Protein AF-A0A8J7AU27-F1 (afdb_monomer_lite)

Structure (mmCIF, N/CA/C/O backbone):
data_AF-A0A8J7AU27-F1
#
_entry.id   AF-A0A8J7AU27-F1
#
loop_
_atom_site.group_PDB
_atom_site.id
_atom_site.type_symbol
_atom_site.label_atom_id
_atom_site.label_alt_id
_atom_site.label_comp_id
_atom_site.label_asym_id
_atom_site.label_entity_id
_atom_site.label_seq_id
_atom_site.pdbx_PDB_ins_code
_atom_site.Cartn_x
_atom_site.Cartn_y
_atom_site.Cartn_z
_atom_site.occupancy
_atom_site.B_iso_or_equiv
_atom_site.auth_seq_id
_atom_site.auth_comp_id
_atom_site.auth_asym_id
_atom_site.auth_atom_id
_atom_site.pdbx_PDB_model_num
ATOM 1 N N . MET A 1 1 ? -14.107 -12.991 49.012 1.00 61.94 1 MET A N 1
ATOM 2 C CA . MET A 1 1 ? -14.144 -11.622 49.566 1.00 61.94 1 MET A CA 1
ATOM 3 C C . MET A 1 1 ? -12.815 -10.910 49.319 1.00 61.94 1 MET A C 1
ATOM 5 O O . MET A 1 1 ? -12.790 -10.111 48.399 1.00 61.94 1 MET A O 1
ATOM 9 N N . ALA A 1 2 ? -11.690 -11.329 49.915 1.00 67.88 2 ALA A N 1
ATOM 10 C CA . ALA A 1 2 ? -10.376 -10.679 49.712 1.00 67.88 2 ALA A CA 1
ATOM 11 C C . ALA A 1 2 ? -9.903 -10.502 48.247 1.00 67.88 2 ALA A C 1
ATOM 13 O O . ALA A 1 2 ? -9.207 -9.546 47.926 1.00 67.88 2 ALA A O 1
ATOM 14 N N . ARG A 1 3 ? -10.256 -11.417 47.329 1.00 68.00 3 ARG A N 1
ATOM 15 C CA . ARG A 1 3 ? -9.901 -11.287 45.901 1.00 68.00 3 ARG A CA 1
ATOM 16 C C . ARG A 1 3 ? -10.708 -10.193 45.189 1.00 68.00 3 ARG A C 1
ATOM 18 O O . ARG A 1 3 ? -10.182 -9.552 44.297 1.00 68.00 3 ARG A O 1
ATOM 25 N N . GLN A 1 4 ? -11.964 -9.999 45.584 1.00 71.00 4 GLN A N 1
ATOM 26 C CA . GLN A 1 4 ? -12.864 -9.011 44.991 1.00 71.00 4 GLN A CA 1
ATOM 27 C C . GLN A 1 4 ? -12.527 -7.602 45.489 1.00 71.00 4 GLN A C 1
ATOM 29 O O . GLN A 1 4 ? -12.448 -6.689 44.682 1.00 71.00 4 GLN A O 1
ATOM 34 N N . GLU A 1 5 ? -12.209 -7.459 46.778 1.00 76.00 5 GLU A N 1
ATOM 35 C CA . GLU A 1 5 ? -11.733 -6.199 47.373 1.00 76.00 5 GLU A CA 1
ATOM 36 C C . GLU A 1 5 ? -10.446 -5.701 46.701 1.00 76.00 5 GLU A C 1
ATOM 38 O O . GLU A 1 5 ? -10.372 -4.544 46.306 1.00 76.00 5 GLU A O 1
ATOM 43 N N . ARG A 1 6 ? -9.478 -6.592 46.439 1.00 83.62 6 ARG A N 1
ATOM 44 C CA . ARG A 1 6 ? -8.241 -6.236 45.717 1.00 83.62 6 ARG A CA 1
ATOM 45 C C . ARG A 1 6 ? -8.480 -5.740 44.289 1.00 83.62 6 ARG A C 1
ATOM 47 O O . ARG A 1 6 ? -7.695 -4.941 43.788 1.00 83.62 6 ARG A O 1
ATOM 54 N N . TYR A 1 7 ? -9.518 -6.236 43.613 1.00 87.62 7 TYR A N 1
ATOM 55 C CA . TYR A 1 7 ? -9.856 -5.771 42.266 1.00 87.62 7 TYR A CA 1
ATOM 56 C C . TYR A 1 7 ? -10.522 -4.393 42.287 1.00 87.62 7 TYR A C 1
ATOM 58 O O . TYR A 1 7 ? -10.229 -3.586 41.412 1.00 87.62 7 TYR A O 1
ATOM 66 N N . GLU A 1 8 ? -11.351 -4.097 43.291 1.00 85.56 8 GLU A N 1
ATOM 67 C CA . GLU A 1 8 ? -11.902 -2.745 43.473 1.00 85.56 8 GLU A CA 1
ATOM 68 C C . GLU A 1 8 ? -10.811 -1.738 43.846 1.00 85.56 8 GLU A C 1
ATOM 70 O O . GLU A 1 8 ? -10.755 -0.657 43.269 1.00 85.56 8 GLU A O 1
ATOM 75 N N . GLU A 1 9 ? -9.894 -2.100 44.749 1.00 84.00 9 GLU A N 1
ATOM 76 C CA . GLU A 1 9 ? -8.742 -1.256 45.097 1.00 84.00 9 GLU A CA 1
ATOM 77 C C . GLU A 1 9 ? -7.877 -0.949 43.869 1.00 84.00 9 GLU A C 1
ATOM 79 O O . GLU A 1 9 ? -7.478 0.196 43.665 1.00 84.00 9 GLU A O 1
ATOM 84 N N . TYR A 1 10 ? -7.631 -1.951 43.018 1.00 88.38 10 TYR A N 1
ATOM 85 C CA . TYR A 1 10 ? -6.915 -1.752 41.760 1.00 88.38 10 TYR A CA 1
ATOM 86 C C . TYR A 1 10 ? -7.653 -0.789 40.824 1.00 88.38 10 TYR A C 1
ATOM 88 O O . TYR A 1 10 ? -7.032 0.113 40.269 1.00 88.38 10 TYR A O 1
ATOM 96 N N . LEU A 1 11 ? -8.966 -0.970 40.645 1.00 88.69 11 LEU A N 1
ATOM 97 C CA . LEU A 1 11 ? -9.777 -0.105 39.789 1.00 88.69 11 LEU A CA 1
ATOM 98 C C . LEU A 1 11 ? -9.764 1.342 40.294 1.00 88.69 11 LEU A C 1
ATOM 100 O O . LEU A 1 11 ? -9.528 2.251 39.505 1.00 88.69 11 LEU A O 1
ATOM 104 N N . HIS A 1 12 ? -9.937 1.557 41.598 1.00 88.12 12 HIS A N 1
ATOM 105 C CA . HIS A 1 12 ? -9.869 2.892 42.192 1.00 88.12 12 HIS A CA 1
ATOM 106 C C . HIS A 1 12 ? -8.492 3.536 42.036 1.00 88.12 12 HIS A C 1
ATOM 108 O O . HIS A 1 12 ? -8.410 4.727 41.744 1.00 88.12 12 HIS A O 1
ATOM 114 N N . LEU A 1 13 ? -7.415 2.764 42.201 1.00 89.31 13 LEU A N 1
ATOM 115 C CA . LEU A 1 13 ? -6.060 3.270 42.014 1.00 89.31 13 LEU A CA 1
ATOM 116 C C . LEU A 1 13 ? -5.800 3.649 40.551 1.00 89.31 13 LEU A C 1
ATOM 118 O O . LEU A 1 13 ? -5.331 4.750 40.281 1.00 89.31 13 LEU A O 1
ATOM 122 N N . ALA A 1 14 ? -6.146 2.769 39.609 1.00 87.62 14 ALA A N 1
ATOM 123 C CA . ALA A 1 14 ? -5.970 3.026 38.182 1.00 87.62 14 ALA A CA 1
ATOM 124 C C . ALA A 1 14 ? -6.785 4.245 37.716 1.00 87.62 14 ALA A C 1
ATOM 126 O O . ALA A 1 14 ? -6.283 5.056 36.940 1.00 87.62 14 ALA A O 1
ATOM 127 N N . GLU A 1 15 ? -8.010 4.411 38.220 1.00 85.06 15 GLU A N 1
ATOM 128 C CA . GLU A 1 15 ? -8.842 5.588 37.953 1.00 85.06 15 GLU A CA 1
ATOM 129 C C . GLU A 1 15 ? -8.221 6.868 38.535 1.00 85.06 15 GLU A C 1
ATOM 131 O O . GLU A 1 15 ? -8.103 7.870 37.831 1.00 85.06 15 GLU A O 1
ATOM 136 N N . ALA A 1 16 ? -7.761 6.832 39.791 1.00 84.19 16 ALA A N 1
ATOM 137 C CA . ALA A 1 16 ? -7.155 7.984 40.462 1.00 84.19 16 ALA A CA 1
ATOM 138 C C . ALA A 1 16 ? -5.831 8.432 39.821 1.00 84.19 16 ALA A C 1
ATOM 140 O O . ALA A 1 16 ? -5.521 9.623 39.810 1.00 84.19 16 ALA A O 1
ATOM 141 N N . GLU A 1 17 ? -5.056 7.494 39.276 1.00 87.50 17 GLU A N 1
ATOM 142 C CA . GLU A 1 17 ? -3.790 7.773 38.592 1.00 87.50 17 GLU A CA 1
ATOM 143 C C . GLU A 1 17 ? -3.961 8.126 37.103 1.00 87.50 17 GLU A C 1
ATOM 145 O O . GLU A 1 17 ? -2.972 8.388 36.418 1.00 87.50 17 GLU A O 1
ATOM 150 N N . GLY A 1 18 ? -5.194 8.141 36.579 1.00 85.31 18 GLY A N 1
ATOM 151 C CA . GLY A 1 18 ? -5.458 8.423 35.164 1.00 85.31 18 GLY A CA 1
ATOM 152 C C . GLY A 1 18 ? -4.964 7.323 34.218 1.00 85.31 18 GLY A C 1
ATOM 153 O O . GLY A 1 18 ? -4.701 7.578 33.043 1.00 85.31 18 GLY A O 1
ATOM 154 N N . GLN A 1 19 ? -4.824 6.092 34.713 1.00 91.44 19 GLN A N 1
ATOM 155 C CA . GLN A 1 19 ? -4.406 4.920 33.945 1.00 91.44 19 GLN A CA 1
ATOM 156 C C . GLN A 1 19 ? -5.593 4.317 33.170 1.00 91.44 19 GLN A C 1
ATOM 158 O O . GLN A 1 19 ? -6.000 3.173 33.395 1.00 91.44 19 GLN A O 1
ATOM 163 N N . THR A 1 20 ? -6.173 5.096 32.252 1.00 89.88 20 THR A N 1
ATOM 164 C CA . THR A 1 20 ? -7.419 4.759 31.538 1.00 89.88 20 THR A CA 1
ATOM 165 C C . THR A 1 20 ? -7.354 3.401 30.836 1.00 89.88 20 THR A C 1
ATOM 167 O O . THR A 1 20 ? -8.292 2.609 30.934 1.00 89.88 20 THR A O 1
ATOM 170 N N . GLN A 1 21 ? -6.238 3.074 30.174 1.00 91.00 21 GLN A N 1
ATOM 171 C CA . GLN A 1 21 ? -6.069 1.781 29.500 1.00 91.00 21 GLN A CA 1
ATOM 172 C C . GLN A 1 21 ? -6.157 0.602 30.487 1.00 91.00 21 GLN A C 1
ATOM 174 O O . GLN A 1 21 ? -6.867 -0.377 30.239 1.00 91.00 21 GLN A O 1
ATOM 179 N N . GLN A 1 22 ? -5.440 0.684 31.609 1.00 91.88 22 GLN A N 1
ATOM 180 C CA . GLN A 1 22 ? -5.420 -0.334 32.660 1.00 91.88 22 GLN A CA 1
ATOM 181 C C . GLN A 1 22 ? -6.800 -0.484 33.304 1.00 91.88 22 GLN A C 1
ATOM 183 O O . GLN A 1 22 ? -7.275 -1.600 33.514 1.00 91.88 22 GLN A O 1
ATOM 188 N N . TYR A 1 23 ? -7.471 0.638 33.561 1.00 92.00 23 TYR A N 1
ATOM 189 C CA . TYR A 1 23 ? -8.812 0.655 34.129 1.00 92.00 23 TYR A CA 1
ATOM 190 C C . TYR A 1 23 ? -9.836 -0.024 33.204 1.00 92.00 23 TYR A C 1
ATOM 192 O O . TYR A 1 23 ? -10.525 -0.959 33.617 1.00 92.00 23 TYR A O 1
ATOM 200 N N . LEU A 1 24 ? -9.886 0.372 31.927 1.00 92.12 24 LEU A N 1
ATOM 201 C CA . LEU A 1 24 ? -10.810 -0.190 30.936 1.00 92.12 24 LEU A CA 1
ATOM 202 C C . LEU A 1 24 ? -10.589 -1.691 30.717 1.00 92.12 24 LEU A C 1
ATOM 204 O O . LEU A 1 24 ? -11.544 -2.470 30.721 1.00 92.12 24 LEU A O 1
ATOM 208 N N . THR A 1 25 ? -9.335 -2.115 30.558 1.00 91.06 25 THR A N 1
ATOM 209 C CA . THR A 1 25 ? -9.009 -3.535 30.355 1.00 91.06 25 THR A CA 1
ATOM 210 C C . THR A 1 25 ? -9.341 -4.384 31.578 1.00 91.06 25 THR A C 1
ATOM 212 O O . THR A 1 25 ? -9.837 -5.499 31.411 1.00 91.06 25 THR A O 1
ATOM 215 N N . MET A 1 26 ? -9.159 -3.858 32.795 1.00 92.56 26 MET A N 1
ATOM 216 C CA . MET A 1 26 ? -9.550 -4.550 34.025 1.00 92.56 26 MET A CA 1
ATOM 217 C C . MET A 1 26 ? -11.073 -4.674 34.158 1.00 92.56 26 MET A C 1
ATOM 219 O O . MET A 1 26 ? -11.566 -5.755 34.482 1.00 92.56 26 MET A O 1
ATOM 223 N N . LEU A 1 27 ? -11.840 -3.618 33.858 1.00 91.88 27 LEU A N 1
ATOM 224 C CA . LEU A 1 27 ? -13.307 -3.704 33.814 1.00 91.88 27 LEU A CA 1
ATOM 225 C C . LEU A 1 27 ? -13.771 -4.772 32.822 1.00 91.88 27 LEU A C 1
ATOM 227 O O . LEU A 1 27 ? -14.616 -5.605 33.163 1.00 91.88 27 LEU A O 1
ATOM 231 N N . GLY A 1 28 ? -13.162 -4.782 31.633 1.00 90.56 28 GLY A N 1
ATOM 232 C CA . GLY A 1 28 ? -13.342 -5.832 30.643 1.00 90.56 28 GLY A CA 1
ATOM 233 C C . GLY A 1 28 ? -13.075 -7.203 31.255 1.00 90.56 28 GLY A C 1
ATOM 234 O O . GLY A 1 28 ? -13.976 -8.030 31.281 1.00 90.56 28 GLY A O 1
ATOM 235 N N . GLN A 1 29 ? -11.883 -7.439 31.810 1.00 91.12 29 GLN A N 1
ATOM 236 C CA . GLN A 1 29 ? -11.460 -8.725 32.386 1.00 91.12 29 GLN A CA 1
ATOM 237 C C . GLN A 1 29 ? -12.399 -9.260 33.480 1.00 91.12 29 GLN A C 1
ATOM 239 O O . GLN A 1 29 ? -12.561 -10.472 33.621 1.00 91.12 29 GLN A O 1
ATOM 244 N N . LEU A 1 30 ? -13.017 -8.371 34.258 1.00 92.56 30 LEU A N 1
ATOM 245 C CA . LEU A 1 30 ? -13.980 -8.723 35.303 1.00 92.56 30 LEU A CA 1
ATOM 246 C C . LEU A 1 30 ? -15.399 -8.985 34.766 1.00 92.56 30 LEU A C 1
ATOM 248 O O . LEU A 1 30 ? -16.309 -9.226 35.559 1.00 92.56 30 LEU A O 1
ATOM 252 N N . GLY A 1 31 ? -15.607 -8.911 33.449 1.00 91.12 31 GLY A N 1
ATOM 253 C CA . GLY A 1 31 ? -16.908 -9.067 32.803 1.00 91.12 31 GLY A CA 1
ATOM 254 C C . GLY A 1 31 ? -17.850 -7.879 33.020 1.00 91.12 31 GLY A C 1
ATOM 255 O O . GLY A 1 31 ? -19.045 -7.993 32.758 1.00 91.12 31 GLY A O 1
ATOM 256 N N . ARG A 1 32 ? -17.348 -6.726 33.489 1.00 94.44 32 ARG A N 1
ATOM 257 C CA . ARG A 1 32 ? -18.147 -5.507 33.725 1.00 94.44 32 ARG A CA 1
ATOM 258 C C . ARG A 1 32 ? -18.333 -4.721 32.428 1.00 94.44 32 ARG A C 1
ATOM 260 O O . ARG A 1 32 ? -17.957 -3.555 32.337 1.00 94.44 32 ARG A O 1
ATOM 267 N N . VAL A 1 33 ? -18.894 -5.383 31.417 1.00 94.25 33 VAL A N 1
ATOM 268 C CA . VAL A 1 33 ? -18.974 -4.885 30.036 1.00 94.25 33 VAL A CA 1
ATOM 269 C C . VAL A 1 33 ? -19.707 -3.545 29.963 1.00 94.25 33 VAL A C 1
ATOM 271 O O . VAL A 1 33 ? -19.148 -2.588 29.440 1.00 94.25 33 VAL A O 1
ATOM 274 N N . ASP A 1 34 ? -20.894 -3.424 30.560 1.00 94.62 34 ASP A N 1
ATOM 275 C CA . ASP A 1 34 ? -21.685 -2.181 30.508 1.00 94.62 34 ASP A CA 1
ATOM 276 C C . ASP A 1 34 ? -20.949 -0.987 31.138 1.00 94.62 34 ASP A C 1
ATOM 278 O O . ASP A 1 34 ? -20.990 0.139 30.628 1.00 94.62 34 ASP A O 1
ATOM 282 N N . GLN A 1 35 ? -20.225 -1.241 32.233 1.00 94.62 35 GLN A N 1
ATOM 283 C CA . GLN A 1 35 ? -19.401 -0.229 32.886 1.00 94.62 35 GLN A CA 1
ATOM 284 C C . GLN A 1 35 ? -18.213 0.154 31.998 1.00 94.62 35 GLN A C 1
ATOM 286 O O . GLN A 1 35 ? -17.972 1.342 31.798 1.00 94.62 35 GLN A O 1
ATOM 291 N N . ALA A 1 36 ? -17.514 -0.831 31.425 1.00 95.31 36 ALA A N 1
ATOM 292 C CA . ALA A 1 36 ? -16.399 -0.596 30.511 1.00 95.31 36 ALA A CA 1
ATOM 293 C C . ALA A 1 36 ? -16.829 0.250 29.303 1.00 95.31 36 ALA A C 1
ATOM 295 O O . ALA A 1 36 ? -16.149 1.217 28.973 1.00 95.31 36 ALA A O 1
ATOM 296 N N . MET A 1 37 ? -17.988 -0.044 28.703 1.00 96.44 37 MET A N 1
ATOM 297 C CA . MET A 1 37 ? -18.536 0.723 27.578 1.00 96.44 37 MET A CA 1
ATOM 298 C C . MET A 1 37 ? -18.869 2.167 27.970 1.00 96.44 37 MET A C 1
ATOM 300 O O . MET A 1 37 ? -18.496 3.107 27.269 1.00 96.44 37 MET A O 1
ATOM 304 N N . THR A 1 38 ? -19.521 2.360 29.121 1.00 95.50 38 THR A N 1
ATOM 305 C CA . THR A 1 38 ? -19.882 3.699 29.619 1.00 95.50 38 THR A CA 1
ATOM 306 C C . THR A 1 38 ? -18.647 4.555 29.892 1.00 95.50 38 THR A C 1
ATOM 308 O O . THR A 1 38 ? -18.626 5.747 29.579 1.00 95.50 38 THR A O 1
ATOM 311 N N . VAL A 1 39 ? -17.612 3.959 30.488 1.00 93.81 39 VAL A N 1
ATOM 312 C CA . VAL A 1 39 ? -16.352 4.648 30.780 1.00 93.81 39 VAL A CA 1
ATOM 313 C C . VAL A 1 39 ? -15.606 4.944 29.486 1.00 93.81 39 VAL A C 1
ATOM 315 O O . VAL A 1 39 ? -15.171 6.079 29.293 1.00 93.81 39 VAL A O 1
ATOM 318 N N . ALA A 1 40 ? -15.510 3.973 28.574 1.00 95.38 40 ALA A N 1
ATOM 319 C CA . ALA A 1 40 ? -14.826 4.153 27.300 1.00 95.38 40 ALA A CA 1
ATOM 320 C C . ALA A 1 40 ? -15.426 5.316 26.502 1.00 95.38 40 ALA A C 1
ATOM 322 O O . ALA A 1 40 ? -14.692 6.171 26.020 1.00 95.38 40 ALA A O 1
ATOM 323 N N . GLN A 1 41 ? -16.755 5.443 26.464 1.00 93.75 41 GLN A N 1
ATOM 324 C CA . GLN A 1 41 ? -17.415 6.564 25.792 1.00 93.75 41 GLN A CA 1
ATOM 325 C C . GLN A 1 41 ? -17.006 7.945 26.343 1.00 93.75 41 GLN A C 1
ATOM 327 O O . GLN A 1 41 ? -17.044 8.931 25.610 1.00 93.75 41 GLN A O 1
ATOM 332 N N . ARG A 1 42 ? -16.641 8.034 27.627 1.00 92.31 42 ARG A N 1
ATOM 333 C CA . ARG A 1 42 ? -16.334 9.301 28.311 1.00 92.31 42 ARG A CA 1
ATOM 334 C C . ARG A 1 42 ? -14.845 9.615 28.388 1.00 92.31 42 ARG A C 1
ATOM 336 O O . ARG A 1 42 ? -14.490 10.788 28.408 1.00 92.31 42 ARG A O 1
ATOM 343 N N . GLN A 1 43 ? -14.009 8.590 28.520 1.00 93.38 43 GLN A N 1
ATOM 344 C CA . GLN A 1 43 ? -12.609 8.738 28.927 1.00 93.38 43 GLN A CA 1
ATOM 345 C C . GLN A 1 43 ? -11.612 8.157 27.921 1.00 93.38 43 GLN A C 1
ATOM 347 O O . GLN A 1 43 ? -10.441 8.522 27.970 1.00 93.38 43 GLN A O 1
ATOM 352 N N . MET A 1 44 ? -12.040 7.272 27.015 1.00 94.50 44 MET A N 1
ATOM 353 C CA . MET A 1 44 ? -11.156 6.716 25.991 1.00 94.50 44 MET A CA 1
ATOM 354 C C . MET A 1 44 ? -10.848 7.786 24.948 1.00 94.50 44 MET A C 1
ATOM 356 O O . MET A 1 44 ? -11.761 8.358 24.353 1.00 94.50 44 MET A O 1
ATOM 360 N N . THR A 1 45 ? -9.565 8.049 24.722 1.00 94.50 45 THR A N 1
ATOM 361 C CA . THR A 1 45 ? -9.110 9.128 23.829 1.00 94.50 45 THR A CA 1
ATOM 362 C C . THR A 1 45 ? -8.023 8.689 22.858 1.00 94.50 45 THR A C 1
ATOM 364 O O . THR A 1 45 ? -7.686 9.436 21.940 1.00 94.50 45 THR A O 1
ATOM 367 N N . THR A 1 46 ? -7.477 7.483 23.026 1.00 94.19 46 THR A N 1
ATOM 368 C CA . THR A 1 46 ? -6.367 6.993 22.206 1.00 94.19 46 THR A CA 1
ATOM 369 C C . THR A 1 46 ? -6.688 5.679 21.502 1.00 94.19 46 THR A C 1
ATOM 371 O O . THR A 1 46 ? -7.462 4.848 21.985 1.00 94.19 46 THR A O 1
ATOM 374 N N . LEU A 1 47 ? -6.017 5.447 20.367 1.00 94.88 47 LEU A N 1
ATOM 375 C CA . LEU A 1 47 ? -6.063 4.164 19.661 1.00 94.88 47 LEU A CA 1
ATOM 376 C C . LEU A 1 47 ? -5.610 3.001 20.565 1.00 94.88 47 LEU A C 1
ATOM 378 O O . LEU A 1 47 ? -6.146 1.902 20.466 1.00 94.88 47 LEU A O 1
ATOM 382 N N . SER A 1 48 ? -4.629 3.228 21.446 1.00 94.25 48 SER A N 1
ATOM 383 C CA . SER A 1 48 ? -4.081 2.187 22.330 1.00 94.25 48 SER A CA 1
ATOM 384 C C . SER A 1 48 ? -5.087 1.695 23.355 1.00 94.25 48 SER A C 1
ATOM 386 O O . SER A 1 48 ? -5.247 0.486 23.525 1.00 94.25 48 SER A O 1
ATOM 388 N N . GLU A 1 49 ? -5.809 2.617 23.986 1.00 95.56 49 GLU A N 1
ATOM 389 C CA . GLU A 1 49 ? -6.886 2.277 24.915 1.00 95.56 49 GLU A CA 1
ATOM 390 C C . GLU A 1 49 ? -7.991 1.489 24.210 1.00 95.56 49 GLU A C 1
ATOM 392 O O . GLU A 1 49 ? -8.404 0.436 24.700 1.00 95.56 49 GLU A O 1
ATOM 397 N N . ALA A 1 50 ? -8.413 1.956 23.031 1.00 97.25 50 ALA A N 1
ATOM 398 C CA . ALA A 1 50 ? -9.443 1.293 22.243 1.00 97.25 50 ALA A CA 1
ATOM 399 C C . ALA A 1 50 ? -9.022 -0.106 21.800 1.00 97.25 50 ALA A C 1
ATOM 401 O O . ALA A 1 50 ? -9.782 -1.057 21.969 1.00 97.25 50 ALA A O 1
ATOM 402 N N . LYS A 1 51 ? -7.792 -0.256 21.300 1.00 97.25 51 LYS A N 1
ATOM 403 C CA . LYS A 1 51 ? -7.249 -1.557 20.912 1.00 97.25 51 LYS A CA 1
ATOM 404 C C . LYS A 1 51 ? -7.242 -2.528 22.085 1.00 97.25 51 LYS A C 1
ATOM 406 O O . LYS A 1 51 ? -7.769 -3.632 21.962 1.00 97.25 51 LYS A O 1
ATOM 411 N N . ALA A 1 52 ? -6.703 -2.106 23.226 1.00 96.62 52 ALA A N 1
ATOM 412 C CA . ALA A 1 52 ? -6.596 -2.962 24.399 1.00 96.62 52 ALA A CA 1
ATOM 413 C C . ALA A 1 52 ? -7.976 -3.409 24.917 1.00 96.62 52 ALA A C 1
ATOM 415 O O . ALA A 1 52 ? -8.172 -4.583 25.238 1.00 96.62 52 ALA A O 1
ATOM 416 N N . LEU A 1 53 ? -8.952 -2.495 24.966 1.00 98.06 53 LEU A N 1
ATOM 417 C CA . LEU A 1 53 ? -10.311 -2.826 25.391 1.00 98.06 53 LEU A CA 1
ATOM 418 C C . LEU A 1 53 ? -11.043 -3.708 24.365 1.00 98.06 53 LEU A C 1
ATOM 420 O O . LEU A 1 53 ? -11.672 -4.691 24.757 1.00 98.06 53 LEU A O 1
ATOM 424 N N . ALA A 1 54 ? -10.946 -3.409 23.067 1.00 98.25 54 ALA A N 1
ATOM 425 C CA . ALA A 1 54 ? -11.593 -4.193 22.015 1.00 98.25 54 ALA A CA 1
ATOM 426 C C . ALA A 1 54 ? -11.075 -5.640 21.975 1.00 98.25 54 ALA A C 1
ATOM 428 O O . ALA A 1 54 ? -11.869 -6.581 21.911 1.00 98.25 54 ALA A O 1
ATOM 429 N N . GLU A 1 55 ? -9.757 -5.843 22.083 1.00 97.62 55 GLU A N 1
ATOM 430 C CA . GLU A 1 55 ? -9.148 -7.178 22.151 1.00 97.62 55 GLU A CA 1
ATOM 431 C C . GLU A 1 55 ? -9.595 -7.942 23.408 1.00 97.62 55 GLU A C 1
ATOM 433 O O . GLU A 1 55 ? -9.939 -9.127 23.329 1.00 97.62 55 GLU A O 1
ATOM 438 N N . MET A 1 56 ? -9.674 -7.260 24.557 1.00 97.25 56 MET A N 1
ATOM 439 C CA . MET A 1 56 ? -10.188 -7.843 25.799 1.00 97.25 56 MET A CA 1
ATOM 440 C C . MET A 1 56 ? -11.648 -8.296 25.647 1.00 97.25 56 MET A C 1
ATOM 442 O O . MET A 1 56 ? -11.976 -9.439 25.975 1.00 97.25 56 MET A O 1
ATOM 446 N N . LEU A 1 57 ? -12.522 -7.445 25.105 1.00 97.75 57 LEU A N 1
ATOM 447 C CA . LEU A 1 57 ? -13.934 -7.768 24.870 1.00 97.75 57 LEU A CA 1
ATOM 448 C C . LEU A 1 57 ? -14.093 -8.920 23.868 1.00 97.75 57 LEU A C 1
ATOM 450 O O . LEU A 1 57 ? -14.882 -9.844 24.095 1.00 97.75 57 LEU A O 1
ATOM 454 N N . ARG A 1 58 ? -13.283 -8.934 22.801 1.00 97.44 58 ARG A N 1
ATOM 455 C CA . ARG A 1 58 ? -13.253 -10.026 21.821 1.00 97.44 58 ARG A CA 1
ATOM 456 C C . ARG A 1 58 ? -12.872 -11.358 22.463 1.00 97.44 58 ARG A C 1
ATOM 458 O O . ARG A 1 58 ? -13.508 -12.367 22.153 1.00 97.44 58 ARG A O 1
ATOM 465 N N . SER A 1 59 ? -11.885 -11.366 23.363 1.00 96.19 59 SER A N 1
ATOM 466 C CA . SER A 1 59 ? -11.446 -12.577 24.079 1.00 96.19 59 SER A CA 1
ATOM 467 C C . SER A 1 59 ? -12.546 -13.191 24.958 1.00 96.19 59 SER A C 1
ATOM 469 O O . SER A 1 59 ? -12.548 -14.394 25.205 1.00 96.19 59 SER A O 1
ATOM 471 N N . GLN A 1 60 ? -13.521 -12.375 25.365 1.00 95.06 60 GLN A N 1
ATOM 472 C CA . GLN A 1 60 ? -14.698 -12.771 26.145 1.00 95.06 60 GLN A CA 1
ATOM 473 C C . GLN A 1 60 ? -15.957 -12.967 25.294 1.00 95.06 60 GLN A C 1
ATOM 475 O O . GLN A 1 60 ? -17.069 -13.037 25.821 1.00 95.06 60 GLN A O 1
ATOM 480 N N . ASN A 1 61 ? -15.792 -13.052 23.972 1.00 95.94 61 ASN A N 1
ATOM 481 C CA . ASN A 1 61 ? -16.872 -13.242 23.009 1.00 95.94 61 ASN A CA 1
ATOM 482 C C . ASN A 1 61 ? -17.937 -12.120 23.013 1.00 95.94 61 ASN A C 1
ATOM 484 O O . ASN A 1 61 ? -19.053 -12.328 22.541 1.00 95.94 61 ASN A O 1
ATOM 488 N N . GLN A 1 62 ? -17.592 -10.922 23.497 1.00 97.62 62 GLN A N 1
ATOM 489 C CA . GLN A 1 62 ? -18.435 -9.719 23.451 1.00 97.62 62 GLN A CA 1
ATOM 490 C C . GLN A 1 62 ? -18.217 -8.987 22.118 1.00 97.62 62 GLN A C 1
ATOM 492 O O . GLN A 1 62 ? -17.608 -7.920 22.066 1.00 97.62 62 GLN A O 1
ATOM 497 N N . LEU A 1 63 ? -18.612 -9.625 21.010 1.00 98.06 63 LEU A N 1
ATOM 498 C CA . LEU A 1 63 ? -18.186 -9.225 19.659 1.00 98.06 63 LEU A CA 1
ATOM 499 C C . LEU A 1 63 ? -18.702 -7.846 19.241 1.00 98.06 63 LEU A C 1
ATOM 501 O O . LEU A 1 63 ? -17.934 -7.056 18.703 1.00 98.06 63 LEU A O 1
ATOM 505 N N . SER A 1 64 ? -19.972 -7.548 19.522 1.00 97.94 64 SER A N 1
ATOM 506 C CA . SER A 1 64 ? -20.583 -6.257 19.181 1.00 97.94 64 SER A CA 1
ATOM 507 C C . SER A 1 64 ? -19.907 -5.105 19.910 1.00 97.94 64 SER A C 1
ATOM 509 O O . SER A 1 64 ? -19.493 -4.141 19.280 1.00 97.94 64 SER A O 1
ATOM 511 N N . GLN A 1 65 ? -19.691 -5.250 21.216 1.00 98.19 65 GLN A N 1
ATOM 512 C CA . GLN A 1 65 ? -19.010 -4.246 22.027 1.00 98.19 65 GLN A CA 1
ATOM 513 C C . GLN A 1 65 ? -17.544 -4.087 21.609 1.00 98.19 65 GLN A C 1
ATOM 515 O O . GLN A 1 65 ? -17.038 -2.970 21.552 1.00 98.19 65 GLN A O 1
ATOM 520 N N . ALA A 1 66 ? -16.864 -5.191 21.278 1.00 98.50 66 ALA A N 1
ATOM 521 C CA . ALA A 1 66 ? -15.504 -5.143 20.750 1.00 98.50 66 ALA A CA 1
ATOM 522 C C . ALA A 1 66 ? -15.436 -4.345 19.439 1.00 98.50 66 ALA A C 1
ATOM 524 O O . ALA A 1 66 ? -14.549 -3.507 19.288 1.00 98.50 66 ALA A O 1
ATOM 525 N N . LEU A 1 67 ? -16.381 -4.572 18.520 1.00 98.62 67 LEU A N 1
ATOM 526 C CA . LEU A 1 67 ? -16.455 -3.850 17.252 1.00 98.62 67 LEU A CA 1
ATOM 527 C C . LEU A 1 67 ? -16.763 -2.359 17.458 1.00 98.62 67 LEU A C 1
ATOM 529 O O . LEU A 1 67 ? -16.103 -1.521 16.847 1.00 98.62 67 LEU A O 1
ATOM 533 N N . ASP A 1 68 ? -17.698 -2.018 18.348 1.00 98.00 68 ASP A N 1
ATOM 534 C CA . ASP A 1 68 ? -18.053 -0.625 18.649 1.00 98.00 68 ASP A CA 1
ATOM 535 C C . ASP A 1 68 ? -16.851 0.164 19.189 1.00 98.00 68 ASP A C 1
ATOM 537 O O . ASP A 1 68 ? -16.536 1.250 18.693 1.00 98.00 68 ASP A O 1
ATOM 541 N N . ILE A 1 69 ? -16.129 -0.408 20.162 1.00 98.31 69 ILE A N 1
ATOM 542 C CA . ILE A 1 69 ? -14.905 0.192 20.712 1.00 98.31 69 ILE A CA 1
ATOM 543 C C . ILE A 1 69 ? -13.835 0.339 19.631 1.00 98.31 69 ILE A C 1
ATOM 545 O O . ILE A 1 69 ? -13.154 1.363 19.572 1.00 98.31 69 ILE A O 1
ATOM 549 N N . ALA A 1 70 ? -13.692 -0.659 18.761 1.00 98.25 70 ALA A N 1
ATOM 550 C CA . ALA A 1 70 ? -12.693 -0.635 17.706 1.00 98.25 70 ALA A CA 1
ATOM 551 C C . ALA A 1 70 ? -12.956 0.468 16.674 1.00 98.25 70 ALA A C 1
ATOM 553 O O . ALA A 1 70 ? -12.062 1.267 16.388 1.00 98.25 70 ALA A O 1
ATOM 554 N N . LEU A 1 71 ? -14.195 0.581 16.186 1.00 97.50 71 LEU A N 1
ATOM 555 C CA . LEU A 1 71 ? -14.603 1.644 15.265 1.00 97.50 71 LEU A CA 1
ATOM 556 C C . LEU A 1 71 ? -14.458 3.031 15.900 1.00 97.50 71 LEU A C 1
ATOM 558 O O . LEU A 1 71 ? -14.002 3.963 15.238 1.00 97.50 71 LEU A O 1
ATOM 562 N N . GLN A 1 72 ? -14.792 3.178 17.186 1.00 96.19 72 GLN A N 1
ATOM 563 C CA . GLN A 1 72 ? -14.563 4.427 17.912 1.00 96.19 72 GLN A CA 1
ATOM 564 C C . GLN A 1 72 ? -13.065 4.757 17.998 1.00 96.19 72 GLN A C 1
ATOM 566 O O . GLN A 1 72 ? -12.670 5.886 17.714 1.00 96.19 72 GLN A O 1
ATOM 571 N N . GLY A 1 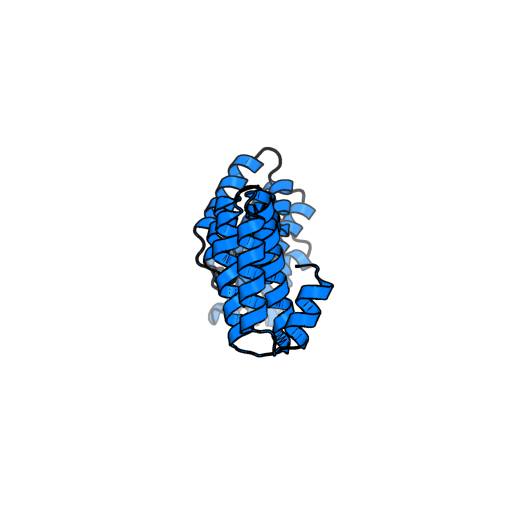73 ? -12.230 3.770 18.330 1.00 95.88 73 GLY A N 1
ATOM 572 C CA . GLY A 1 73 ? -10.779 3.914 18.435 1.00 95.88 73 GLY A CA 1
ATOM 573 C C . GLY A 1 73 ? -10.100 4.380 17.152 1.00 95.88 73 GLY A C 1
ATOM 574 O O . GLY A 1 73 ? -9.195 5.215 17.184 1.00 95.88 73 GLY A O 1
ATOM 575 N N . LEU A 1 74 ? -10.562 3.871 16.010 1.00 96.25 74 LEU A N 1
ATOM 576 C CA . LEU A 1 74 ? -10.030 4.221 14.693 1.00 96.25 74 LEU A CA 1
ATOM 577 C C . LEU A 1 74 ? -10.312 5.676 14.279 1.00 96.25 74 LEU A C 1
ATOM 579 O O . LEU A 1 74 ? -9.664 6.182 13.364 1.00 96.25 74 LEU A O 1
ATOM 583 N N . ARG A 1 75 ? -11.233 6.369 14.962 1.00 93.75 75 ARG A N 1
ATOM 584 C CA . ARG A 1 75 ? -11.548 7.788 14.720 1.00 93.75 75 ARG A CA 1
ATOM 585 C C . ARG A 1 75 ? -10.630 8.755 15.464 1.00 93.75 75 ARG A C 1
ATOM 587 O O . ARG A 1 75 ? -10.667 9.948 15.171 1.00 93.75 75 ARG A O 1
ATOM 594 N N . PHE A 1 76 ? -9.835 8.276 16.420 1.00 93.12 76 PHE A N 1
ATOM 595 C CA . PHE A 1 76 ? -8.875 9.121 17.126 1.00 93.12 76 PHE A CA 1
ATOM 596 C C . PHE A 1 76 ? -7.698 9.521 16.231 1.00 93.12 76 PHE A C 1
ATOM 598 O O . PHE A 1 76 ? -7.455 8.915 15.186 1.00 93.12 76 PHE A O 1
ATOM 605 N N . GLU A 1 77 ? -6.963 10.557 16.638 1.00 85.81 77 GLU A N 1
ATOM 606 C CA . GLU A 1 77 ? -5.751 10.971 15.932 1.00 85.81 77 GLU A CA 1
ATOM 607 C C . GLU A 1 77 ? -4.705 9.850 15.955 1.00 85.81 77 GLU A C 1
ATOM 609 O O . GLU A 1 77 ? -4.384 9.273 16.998 1.00 85.81 77 GLU A O 1
ATOM 614 N N . GLN A 1 78 ? -4.184 9.527 14.771 1.00 82.62 78 GLN A N 1
ATOM 615 C CA . GLN A 1 78 ? -3.293 8.392 14.568 1.00 82.62 78 GLN A CA 1
ATOM 616 C C . GLN A 1 78 ? -1.843 8.860 14.496 1.00 82.62 78 GLN A C 1
ATOM 618 O O . GLN A 1 78 ? -1.395 9.384 13.480 1.00 82.62 78 GLN A O 1
ATOM 623 N N . ASN A 1 79 ? -1.085 8.607 15.562 1.00 79.75 79 ASN A N 1
ATOM 624 C CA . ASN A 1 79 ? 0.338 8.964 15.625 1.00 79.75 79 ASN A CA 1
ATOM 625 C C . ASN A 1 79 ? 1.265 7.828 15.154 1.00 79.75 79 ASN A C 1
ATOM 627 O O . ASN A 1 79 ? 2.472 8.021 15.025 1.00 79.75 79 ASN A O 1
ATOM 631 N N . ASN A 1 80 ? 0.716 6.632 14.914 1.00 88.38 80 ASN A N 1
ATOM 632 C CA . ASN A 1 80 ? 1.465 5.455 14.486 1.00 88.38 80 ASN A CA 1
ATOM 633 C C . ASN A 1 80 ? 0.710 4.721 13.369 1.00 88.38 80 ASN A C 1
ATOM 635 O O . ASN A 1 80 ? -0.259 4.006 13.626 1.00 88.38 80 ASN A O 1
ATOM 639 N N . SER A 1 81 ? 1.185 4.878 12.131 1.00 88.69 81 SER A N 1
ATOM 640 C CA . SER A 1 81 ? 0.564 4.282 10.944 1.00 88.69 81 SER A CA 1
ATOM 641 C C . SER A 1 81 ? 0.536 2.754 10.973 1.00 88.69 81 SER A C 1
ATOM 643 O O . SER A 1 81 ? -0.440 2.168 10.519 1.00 88.69 81 SER A O 1
ATOM 645 N N . TYR A 1 82 ? 1.553 2.098 11.543 1.00 91.88 82 TYR A N 1
ATOM 646 C CA . TYR A 1 82 ? 1.587 0.636 11.664 1.00 91.88 82 TYR A CA 1
ATOM 647 C C . TYR A 1 82 ? 0.507 0.134 12.615 1.00 91.88 82 TYR A C 1
ATOM 649 O O . TYR A 1 82 ? -0.238 -0.779 12.282 1.00 91.88 82 TYR A O 1
ATOM 657 N N . MET A 1 83 ? 0.381 0.769 13.779 1.00 94.12 83 MET A N 1
ATOM 658 C CA . MET A 1 83 ? -0.636 0.391 14.756 1.00 94.12 83 MET A CA 1
ATOM 659 C C . MET A 1 83 ? -2.050 0.650 14.229 1.00 94.12 83 MET A C 1
ATOM 661 O O . MET A 1 83 ? -2.930 -0.188 14.423 1.00 94.12 83 MET A O 1
ATOM 665 N N . ALA A 1 84 ? -2.256 1.781 13.547 1.00 94.88 84 ALA A N 1
ATOM 666 C CA . ALA A 1 84 ? -3.523 2.095 12.897 1.00 94.88 84 ALA A CA 1
ATOM 667 C C . ALA A 1 84 ? -3.856 1.067 11.806 1.00 94.88 84 ALA A C 1
ATOM 669 O O . ALA A 1 84 ? -4.968 0.550 11.789 1.00 94.88 84 ALA A O 1
ATOM 670 N N . PHE A 1 85 ? -2.889 0.715 10.954 1.00 95.88 85 PHE A N 1
ATOM 671 C CA . PHE A 1 85 ? -3.044 -0.315 9.925 1.00 95.88 85 PHE A CA 1
ATOM 672 C C . PHE A 1 85 ? -3.409 -1.683 10.517 1.00 95.88 85 PHE A C 1
ATOM 674 O O . PHE A 1 85 ? -4.404 -2.284 10.105 1.00 95.88 85 PHE A O 1
ATOM 681 N N . ASP A 1 86 ? -2.641 -2.157 11.500 1.00 97.50 86 ASP A N 1
ATOM 682 C CA . ASP A 1 86 ? -2.850 -3.468 12.119 1.00 97.50 86 ASP A CA 1
ATOM 683 C C . ASP A 1 86 ? -4.222 -3.536 12.801 1.00 97.50 86 ASP A C 1
ATOM 685 O O . ASP A 1 86 ? -4.963 -4.506 12.636 1.00 97.50 86 ASP A O 1
ATOM 689 N N . PHE A 1 87 ? -4.593 -2.488 13.546 1.00 98.12 87 PHE A N 1
ATOM 690 C CA . PHE A 1 87 ? -5.866 -2.459 14.260 1.00 98.12 87 PHE A CA 1
ATOM 691 C C . PHE A 1 87 ? -7.064 -2.294 13.322 1.00 98.12 87 PHE A C 1
ATOM 693 O O . PHE A 1 87 ? -8.094 -2.935 13.525 1.00 98.12 87 PHE A O 1
ATOM 700 N N . ALA A 1 88 ? -6.937 -1.493 12.265 1.00 98.38 88 ALA A N 1
ATOM 701 C CA . ALA A 1 88 ? -7.972 -1.340 11.250 1.00 98.38 88 ALA A CA 1
ATOM 702 C C . ALA A 1 88 ? -8.186 -2.637 10.453 1.00 98.38 88 ALA A C 1
ATOM 704 O O . ALA A 1 88 ? -9.326 -3.030 10.211 1.00 98.38 88 ALA A O 1
ATOM 705 N N . THR A 1 89 ? -7.105 -3.354 10.130 1.00 98.56 89 THR A N 1
ATOM 706 C CA . THR A 1 89 ? -7.165 -4.693 9.523 1.00 98.56 89 THR A CA 1
ATOM 707 C C . THR A 1 89 ? -7.893 -5.674 10.438 1.00 98.56 89 THR A C 1
ATOM 709 O O . THR A 1 89 ? -8.861 -6.301 10.016 1.00 98.56 89 THR A O 1
ATOM 712 N N . TRP A 1 90 ? -7.499 -5.740 11.714 1.00 98.62 90 TRP A N 1
ATOM 713 C CA . TRP A 1 90 ? -8.161 -6.585 12.712 1.00 98.62 90 TRP A CA 1
ATOM 714 C C . TRP A 1 90 ? -9.651 -6.248 12.880 1.00 98.62 90 TRP A C 1
ATOM 716 O O . TRP A 1 90 ? -10.489 -7.145 12.965 1.00 98.62 90 TRP A O 1
ATOM 726 N N . THR A 1 91 ? -9.995 -4.958 12.885 1.00 98.75 91 THR A N 1
ATOM 727 C CA . THR A 1 91 ? -11.382 -4.477 13.008 1.00 98.75 91 THR A CA 1
ATOM 728 C C . THR A 1 91 ? -12.211 -4.866 11.787 1.00 98.75 91 THR A C 1
ATOM 730 O O . THR A 1 91 ? -13.358 -5.287 11.927 1.00 98.75 91 THR A O 1
ATOM 733 N N . SER A 1 92 ? -11.617 -4.769 10.594 1.00 98.69 92 SER A N 1
ATOM 734 C CA . SER A 1 92 ? -12.232 -5.194 9.338 1.00 98.69 92 SER A CA 1
ATOM 735 C C . SER A 1 92 ? -12.551 -6.692 9.368 1.00 98.69 92 SER A C 1
ATOM 737 O O . SER A 1 92 ? -13.702 -7.070 9.162 1.00 98.69 92 SER A O 1
ATOM 739 N N . ASP A 1 93 ? -11.582 -7.528 9.752 1.00 98.44 93 ASP A N 1
ATOM 740 C CA . ASP A 1 93 ? -11.760 -8.982 9.842 1.00 98.44 93 ASP A CA 1
ATOM 741 C C . ASP A 1 93 ? -12.809 -9.375 10.903 1.00 98.44 93 ASP A C 1
ATOM 743 O O . ASP A 1 93 ? -13.614 -10.288 10.691 1.00 98.44 93 ASP A O 1
ATOM 747 N N . LEU A 1 94 ? -12.840 -8.672 12.045 1.00 98.56 94 LEU A N 1
ATOM 748 C CA . LEU A 1 94 ? -13.866 -8.855 13.075 1.00 98.56 94 LEU A CA 1
ATOM 749 C C . LEU A 1 94 ? -15.265 -8.560 12.520 1.00 98.56 94 LEU A C 1
ATOM 751 O O . LEU A 1 94 ? -16.174 -9.372 12.696 1.00 98.56 94 LEU A O 1
ATOM 755 N N . ALA A 1 95 ? -15.429 -7.422 11.846 1.00 98.69 95 ALA A N 1
ATOM 756 C CA . ALA A 1 95 ? -16.699 -7.012 11.265 1.00 98.69 95 ALA A CA 1
ATOM 757 C C . ALA A 1 95 ? -17.178 -7.984 10.174 1.00 98.69 95 ALA A C 1
ATOM 759 O O . ALA A 1 95 ? -18.354 -8.354 10.168 1.00 98.69 95 ALA A O 1
ATOM 760 N N . GLU A 1 96 ? -16.280 -8.465 9.307 1.00 98.06 96 GLU A N 1
ATOM 761 C CA . GLU A 1 96 ? -16.599 -9.500 8.312 1.00 98.06 96 GLU A CA 1
ATOM 762 C C . GLU A 1 96 ? -17.078 -10.793 8.974 1.00 98.06 96 GLU A C 1
ATOM 764 O O . GLU A 1 96 ? -18.104 -11.344 8.577 1.00 98.06 96 GLU A O 1
ATOM 769 N N . GLY A 1 97 ? -16.390 -11.248 10.026 1.00 97.75 97 GLY A N 1
ATOM 770 C CA . GLY A 1 97 ? -16.789 -12.435 10.788 1.00 97.75 97 GLY A CA 1
ATOM 771 C C . GLY A 1 97 ? -18.164 -12.307 11.455 1.00 97.75 97 GLY A C 1
ATOM 772 O O . GLY A 1 97 ? -18.810 -13.315 11.733 1.00 97.75 97 GLY A O 1
ATOM 773 N N . MET A 1 98 ? -18.627 -11.077 11.684 1.00 97.94 98 MET A N 1
ATOM 774 C CA . MET A 1 98 ? -19.965 -10.766 12.194 1.00 97.94 98 MET A CA 1
ATOM 775 C C . MET A 1 98 ? -21.005 -10.532 11.086 1.00 97.94 98 MET A C 1
ATOM 777 O O . MET A 1 98 ? -22.167 -10.271 11.392 1.00 97.94 98 MET A O 1
ATOM 781 N N . GLY A 1 99 ? -20.611 -10.593 9.811 1.00 97.75 99 GLY A N 1
ATOM 782 C CA . GLY A 1 99 ? -21.473 -10.269 8.672 1.00 97.75 99 GLY A CA 1
ATOM 783 C C . GLY A 1 99 ? -21.765 -8.772 8.513 1.00 97.75 99 GLY A C 1
ATOM 784 O O . GLY A 1 99 ? -22.678 -8.405 7.778 1.00 97.75 99 GLY A O 1
ATOM 785 N N . ASN A 1 100 ? -21.014 -7.895 9.188 1.00 98.00 100 ASN A N 1
ATOM 786 C CA . ASN A 1 100 ? -21.165 -6.447 9.084 1.00 98.00 100 ASN A CA 1
ATOM 787 C C . ASN A 1 100 ? -20.230 -5.879 8.003 1.00 98.00 100 ASN A C 1
ATOM 789 O O . ASN A 1 100 ? -19.177 -5.311 8.295 1.00 98.00 100 ASN A O 1
ATOM 793 N N . THR A 1 101 ? -20.628 -6.026 6.737 1.00 97.31 101 THR A N 1
ATOM 794 C CA . THR A 1 101 ? -19.840 -5.578 5.574 1.00 97.31 101 THR A CA 1
ATOM 795 C C . THR A 1 101 ? -19.567 -4.072 5.580 1.00 97.31 101 THR A C 1
ATOM 797 O O . THR A 1 101 ? -18.489 -3.647 5.178 1.00 97.31 101 THR A O 1
ATOM 800 N N . SER A 1 102 ? -20.503 -3.256 6.077 1.00 97.06 102 SER A N 1
ATOM 801 C CA . SER A 1 102 ? -20.329 -1.798 6.127 1.00 97.06 102 SER A CA 1
ATOM 802 C C . SER A 1 102 ? -19.207 -1.392 7.088 1.00 97.06 102 SER A C 1
ATOM 804 O O . SER A 1 102 ? -18.308 -0.649 6.695 1.00 97.06 102 SER A O 1
ATOM 806 N N . ALA A 1 103 ? -19.194 -1.943 8.307 1.00 98.12 103 ALA A N 1
ATOM 807 C CA . ALA A 1 103 ? -18.107 -1.707 9.257 1.00 98.12 103 ALA A CA 1
ATOM 808 C C . ALA A 1 103 ? -16.776 -2.300 8.767 1.00 98.12 103 ALA A C 1
ATOM 810 O O . ALA A 1 103 ? -15.719 -1.695 8.954 1.00 98.12 103 ALA A O 1
ATOM 811 N N . ALA A 1 104 ? -16.824 -3.457 8.099 1.00 98.56 104 ALA A N 1
ATOM 812 C CA . ALA A 1 104 ? -15.641 -4.063 7.500 1.00 98.56 104 ALA A CA 1
ATOM 813 C C . ALA A 1 104 ? -15.000 -3.157 6.444 1.00 98.56 104 ALA A C 1
ATOM 815 O O . ALA A 1 104 ? -13.775 -3.007 6.432 1.00 98.56 104 ALA A O 1
ATOM 816 N N . LEU A 1 105 ? -15.827 -2.544 5.590 1.00 98.44 105 LEU A N 1
ATOM 817 C CA . LEU A 1 105 ? -15.412 -1.589 4.569 1.00 98.44 105 LEU A CA 1
ATOM 818 C C . LEU A 1 105 ? -14.831 -0.312 5.192 1.00 98.44 105 LEU A C 1
ATOM 820 O O . LEU A 1 105 ? -13.733 0.091 4.809 1.00 98.44 105 LEU A O 1
ATOM 824 N N . GLU A 1 106 ? -15.516 0.293 6.172 1.00 97.50 106 GLU A N 1
ATOM 825 C CA . GLU A 1 106 ? -15.034 1.492 6.883 1.00 97.50 106 GLU A CA 1
ATOM 826 C C . GLU A 1 106 ? -13.642 1.244 7.480 1.00 97.50 106 GLU A C 1
ATOM 828 O O . GLU A 1 106 ? -12.701 1.998 7.219 1.00 97.50 106 GLU A O 1
ATOM 833 N N . ALA A 1 107 ? -13.480 0.136 8.208 1.00 98.25 107 ALA A N 1
ATOM 834 C CA . ALA A 1 107 ? -12.208 -0.231 8.811 1.00 98.25 107 ALA A CA 1
ATOM 835 C C . ALA A 1 107 ? -11.126 -0.514 7.755 1.00 98.25 107 ALA A C 1
ATOM 837 O O . ALA A 1 107 ? -9.996 -0.048 7.894 1.00 98.25 107 ALA A O 1
ATOM 838 N N . ARG A 1 108 ? -11.450 -1.207 6.654 1.00 98.19 108 ARG A N 1
ATOM 839 C CA . ARG A 1 108 ? -10.460 -1.500 5.605 1.00 98.19 108 ARG A CA 1
ATOM 840 C C . ARG A 1 108 ? -9.989 -0.244 4.872 1.00 98.19 108 ARG A C 1
ATOM 842 O O . ARG A 1 108 ? -8.804 -0.137 4.566 1.00 98.19 108 ARG A O 1
ATOM 849 N N . ILE A 1 109 ? -10.871 0.731 4.646 1.00 97.38 109 ILE A N 1
ATOM 850 C CA . ILE A 1 109 ? -10.491 2.038 4.085 1.00 97.38 109 ILE A CA 1
ATOM 851 C C . ILE A 1 109 ? -9.496 2.750 5.011 1.00 97.38 109 ILE A C 1
ATOM 853 O O . ILE A 1 109 ? -8.537 3.360 4.534 1.00 97.38 109 ILE A O 1
ATOM 857 N N . LEU A 1 110 ? -9.691 2.672 6.331 1.00 96.00 110 LEU A N 1
ATOM 858 C CA . LEU A 1 110 ? -8.759 3.254 7.301 1.00 96.00 110 LEU A CA 1
ATOM 859 C C . LEU A 1 110 ? -7.415 2.517 7.320 1.00 96.00 110 LEU A C 1
ATOM 861 O O . LEU A 1 110 ? -6.377 3.177 7.351 1.00 96.00 110 LEU A O 1
ATOM 865 N N . ALA A 1 111 ? -7.420 1.183 7.213 1.00 96.31 111 ALA A N 1
ATOM 866 C CA . ALA A 1 111 ? -6.195 0.395 7.066 1.00 96.31 111 ALA A CA 1
ATOM 867 C C . ALA A 1 111 ? -5.408 0.845 5.827 1.00 96.31 111 ALA A C 1
ATOM 869 O O . ALA A 1 111 ? -4.235 1.206 5.932 1.00 96.31 111 ALA A O 1
ATOM 870 N N . PHE A 1 112 ? -6.087 0.935 4.679 1.00 96.12 112 PHE A N 1
ATOM 871 C CA . PHE A 1 112 ? -5.490 1.408 3.436 1.00 96.12 112 PHE A CA 1
ATOM 872 C C . PHE A 1 112 ? -4.893 2.811 3.581 1.00 96.12 112 PHE A C 1
ATOM 874 O O . PHE A 1 112 ? -3.748 3.026 3.206 1.00 96.12 112 PHE A O 1
ATOM 881 N N . LYS A 1 113 ? -5.624 3.770 4.158 1.00 93.31 113 LYS A N 1
ATOM 882 C CA . LYS A 1 113 ? -5.120 5.144 4.341 1.00 93.31 113 LYS A CA 1
ATOM 883 C C . LYS A 1 113 ? -3.908 5.210 5.272 1.00 93.31 113 LYS A C 1
ATOM 885 O O . LYS A 1 113 ? -3.042 6.059 5.075 1.00 93.31 113 LYS A O 1
ATOM 890 N N . ALA A 1 114 ? -3.846 4.343 6.283 1.00 92.81 114 ALA A N 1
ATOM 891 C CA . ALA A 1 114 ? -2.721 4.283 7.210 1.00 92.81 114 ALA A CA 1
ATOM 892 C C . ALA A 1 114 ? -1.465 3.702 6.544 1.00 92.81 114 ALA A C 1
ATOM 894 O O . ALA A 1 114 ? -0.367 4.237 6.716 1.00 92.81 114 ALA A O 1
ATOM 895 N N . LYS A 1 115 ? -1.623 2.620 5.776 1.00 93.25 115 LYS A N 1
ATOM 896 C CA . LYS A 1 115 ? -0.537 1.966 5.046 1.00 93.25 115 LYS A CA 1
ATOM 897 C C . LYS A 1 115 ? -1.061 1.356 3.739 1.00 93.25 115 LYS A C 1
ATOM 899 O O . LYS A 1 115 ? -1.460 0.192 3.724 1.00 93.25 115 LYS A O 1
ATOM 904 N N . PRO A 1 116 ? -1.036 2.122 2.638 1.00 95.31 116 PRO A N 1
ATOM 905 C CA . PRO A 1 116 ? -1.525 1.653 1.353 1.00 95.31 116 PRO A CA 1
ATOM 906 C C . PRO A 1 116 ? -0.792 0.406 0.857 1.00 95.31 116 PRO A C 1
ATOM 908 O O . PRO A 1 116 ? 0.433 0.298 0.953 1.00 95.31 116 PRO A O 1
ATOM 911 N N . SER A 1 117 ? -1.548 -0.515 0.270 1.00 95.88 117 SER A N 1
ATOM 912 C CA . SER A 1 117 ? -1.038 -1.681 -0.445 1.00 95.88 117 SER A CA 1
ATOM 913 C C . SER A 1 117 ? -2.032 -2.077 -1.540 1.00 95.88 117 SER A C 1
ATOM 915 O O . SER A 1 117 ? -3.231 -1.820 -1.408 1.00 95.88 117 SER A O 1
ATOM 917 N N . LEU A 1 118 ? -1.561 -2.715 -2.618 1.00 97.31 118 LEU A N 1
ATOM 918 C CA . LEU A 1 118 ? -2.464 -3.243 -3.651 1.00 97.31 118 LEU A CA 1
ATOM 919 C C . LEU A 1 118 ? -3.411 -4.312 -3.077 1.00 97.31 118 LEU A C 1
ATOM 921 O O . LEU A 1 118 ? -4.569 -4.390 -3.475 1.00 97.31 118 LEU A O 1
ATOM 925 N N . GLN A 1 119 ? -2.943 -5.096 -2.102 1.00 96.69 119 GLN A N 1
ATOM 926 C CA . GLN A 1 119 ? -3.758 -6.110 -1.437 1.00 96.69 119 GLN A CA 1
ATOM 927 C C . GLN A 1 119 ? -4.942 -5.482 -0.691 1.00 96.69 119 GLN A C 1
ATOM 929 O O . GLN A 1 119 ? -6.073 -5.942 -0.834 1.00 96.69 119 GLN A O 1
ATOM 934 N N . ASP A 1 120 ? -4.699 -4.428 0.089 1.00 96.25 120 ASP A N 1
ATOM 935 C CA . ASP A 1 120 ? -5.767 -3.737 0.810 1.00 96.25 120 ASP A CA 1
ATOM 936 C C . ASP A 1 120 ? -6.686 -2.983 -0.144 1.00 96.25 120 ASP A C 1
ATOM 938 O O . ASP A 1 120 ? -7.892 -2.980 0.071 1.00 96.25 120 ASP A O 1
ATOM 942 N N . TYR A 1 121 ? -6.152 -2.417 -1.228 1.00 98.06 121 TYR A N 1
ATOM 943 C CA . TYR A 1 121 ? -6.953 -1.786 -2.278 1.00 98.06 121 TYR A CA 1
ATOM 944 C C . TYR A 1 121 ? -7.985 -2.758 -2.871 1.00 98.06 121 TYR A C 1
ATOM 946 O O . TYR A 1 121 ? -9.181 -2.475 -2.864 1.00 98.06 121 TYR A O 1
ATOM 954 N N . GLN A 1 122 ? -7.540 -3.951 -3.275 1.00 98.19 122 GLN A N 1
ATOM 955 C CA . GLN A 1 122 ? -8.409 -5.012 -3.798 1.00 98.19 122 GLN A CA 1
ATOM 956 C C . GLN A 1 122 ? -9.374 -5.557 -2.737 1.00 98.19 122 GLN A C 1
ATOM 958 O O . GLN A 1 122 ? -10.499 -5.961 -3.038 1.00 98.19 122 GLN A O 1
ATOM 963 N N . LYS A 1 123 ? -8.965 -5.565 -1.463 1.00 97.94 123 LYS A N 1
ATOM 964 C CA . LYS A 1 123 ? -9.858 -5.934 -0.362 1.00 97.94 123 LYS A CA 1
ATOM 965 C C . LYS A 1 123 ? -10.961 -4.893 -0.161 1.00 97.94 123 LYS A C 1
ATOM 967 O O . LYS A 1 123 ? -12.102 -5.282 0.080 1.00 97.94 123 LYS A O 1
ATOM 972 N N . VAL A 1 124 ? -10.653 -3.598 -0.287 1.00 98.44 124 VAL A N 1
ATOM 973 C CA . VAL A 1 124 ? -11.670 -2.535 -0.286 1.00 98.44 124 VAL A CA 1
ATOM 974 C C . VAL A 1 124 ? -12.611 -2.693 -1.479 1.00 98.44 124 VAL A C 1
ATOM 976 O O . VAL A 1 124 ? -13.817 -2.635 -1.275 1.00 98.44 124 VAL A O 1
ATOM 979 N N . GLU A 1 125 ? -12.093 -2.949 -2.684 1.00 98.25 125 GLU A N 1
ATOM 980 C CA . GLU A 1 125 ? -12.907 -3.204 -3.885 1.00 98.25 125 GLU A CA 1
ATOM 981 C C . GLU A 1 125 ? -13.928 -4.324 -3.653 1.00 98.25 125 GLU A C 1
ATOM 983 O O . GLU A 1 125 ? -15.131 -4.141 -3.856 1.00 98.25 125 GLU A O 1
ATOM 988 N N . MET A 1 126 ? -13.463 -5.459 -3.128 1.00 97.56 126 MET A N 1
ATOM 989 C CA . MET A 1 126 ? -14.314 -6.599 -2.796 1.00 97.56 126 MET A CA 1
ATOM 990 C C . MET A 1 126 ? -15.411 -6.243 -1.782 1.00 97.56 126 MET A C 1
ATOM 992 O O . MET A 1 126 ? -16.553 -6.667 -1.944 1.00 97.56 126 MET A O 1
ATOM 996 N N . LEU A 1 127 ? -15.069 -5.492 -0.730 1.00 97.81 127 LEU A N 1
ATOM 997 C CA . LEU A 1 127 ? -16.010 -5.105 0.326 1.00 97.81 127 LEU A CA 1
ATOM 998 C C . LEU A 1 127 ? -17.003 -4.027 -0.130 1.00 97.81 127 LEU A C 1
ATOM 1000 O O . LEU A 1 127 ? -18.137 -4.013 0.343 1.00 97.81 127 LEU A O 1
ATOM 1004 N N . ALA A 1 128 ? -16.586 -3.134 -1.028 1.00 97.50 128 ALA A N 1
ATOM 1005 C CA . ALA A 1 128 ? -17.413 -2.047 -1.540 1.00 97.50 128 ALA A CA 1
ATOM 1006 C C . ALA A 1 128 ? -18.474 -2.537 -2.534 1.00 97.50 128 ALA A C 1
ATOM 1008 O O . ALA A 1 128 ? -19.567 -1.974 -2.593 1.00 97.50 128 ALA A O 1
ATOM 1009 N N . GLY A 1 129 ? -18.178 -3.585 -3.309 1.00 96.00 129 GLY A N 1
ATOM 1010 C CA . GLY A 1 129 ? -19.131 -4.171 -4.249 1.00 96.00 129 GLY A CA 1
ATOM 1011 C C . GLY A 1 129 ? -19.679 -3.132 -5.232 1.00 96.00 129 GLY A C 1
ATOM 1012 O O . GLY A 1 129 ? -18.933 -2.541 -6.007 1.00 96.00 129 GLY A O 1
ATOM 1013 N N . THR A 1 130 ? -20.991 -2.887 -5.206 1.00 95.00 130 THR A N 1
ATOM 1014 C CA . THR A 1 130 ? -21.638 -1.915 -6.107 1.00 95.00 130 THR A CA 1
ATOM 1015 C C . THR A 1 130 ? -21.220 -0.469 -5.855 1.00 95.00 130 THR A C 1
ATOM 1017 O O . THR A 1 130 ? -21.271 0.339 -6.779 1.00 95.00 130 THR A O 1
ATOM 1020 N N . ASP A 1 131 ? -20.772 -0.148 -4.641 1.00 94.88 131 ASP A N 1
ATOM 1021 C CA . ASP A 1 131 ? -20.353 1.204 -4.261 1.00 94.88 131 ASP A CA 1
ATOM 1022 C C . ASP A 1 131 ? -18.878 1.474 -4.604 1.00 94.88 131 ASP A C 1
ATOM 1024 O O . ASP A 1 131 ? -18.351 2.550 -4.305 1.00 94.88 131 ASP A O 1
ATOM 1028 N N . TRP A 1 132 ? -18.205 0.514 -5.256 1.00 97.44 132 TRP A N 1
ATOM 1029 C CA . TRP A 1 132 ? -16.773 0.568 -5.534 1.00 97.44 132 TRP A CA 1
ATOM 1030 C C . TRP A 1 132 ? -16.346 1.864 -6.213 1.00 97.44 132 TRP A C 1
ATOM 1032 O O . TRP A 1 132 ? -15.438 2.512 -5.713 1.00 97.44 132 TRP A O 1
ATOM 1042 N N . LEU A 1 133 ? -17.030 2.305 -7.272 1.00 95.56 133 LEU A N 1
ATOM 1043 C CA . LEU A 1 133 ? -16.622 3.498 -8.029 1.00 95.56 133 LEU A CA 1
ATOM 1044 C C . LEU A 1 133 ? -16.532 4.768 -7.163 1.00 95.56 133 LEU A C 1
ATOM 1046 O O . LEU A 1 133 ? -15.655 5.602 -7.378 1.00 95.56 133 LEU A O 1
ATOM 1050 N N . ALA A 1 134 ? -17.403 4.917 -6.159 1.00 93.50 134 ALA A N 1
ATOM 1051 C CA . ALA A 1 134 ? -17.359 6.064 -5.249 1.00 93.50 134 ALA A CA 1
ATOM 1052 C C . ALA A 1 134 ? -16.183 5.971 -4.259 1.00 93.50 134 ALA A C 1
ATOM 1054 O O . ALA A 1 134 ? -15.544 6.974 -3.924 1.00 93.50 134 ALA A O 1
ATOM 1055 N N . VAL A 1 135 ? -15.879 4.756 -3.796 1.00 96.94 135 VAL A N 1
ATOM 1056 C CA . VAL A 1 135 ? -14.765 4.493 -2.877 1.00 96.94 135 VAL A CA 1
ATOM 1057 C C . VAL A 1 135 ? -13.422 4.590 -3.605 1.00 96.94 135 VAL A C 1
ATOM 1059 O O . VAL A 1 135 ? -12.493 5.209 -3.088 1.00 96.94 135 VAL A O 1
ATOM 1062 N N . GLN A 1 136 ? -13.344 4.046 -4.818 1.00 97.69 136 GLN A N 1
ATOM 1063 C CA . GLN A 1 136 ? -12.170 3.993 -5.681 1.00 97.69 136 GLN A CA 1
ATOM 1064 C C . GLN A 1 136 ? -11.533 5.372 -5.853 1.00 97.69 136 GLN A C 1
ATOM 1066 O O . GLN A 1 136 ? -10.353 5.550 -5.545 1.00 97.69 136 GLN A O 1
ATOM 1071 N N . GLU A 1 137 ? -12.324 6.368 -6.259 1.00 95.81 137 GLU A N 1
ATOM 1072 C CA . GLU A 1 137 ? -11.832 7.730 -6.485 1.00 95.81 137 GLU A CA 1
ATOM 1073 C C . GLU A 1 137 ? -11.268 8.347 -5.198 1.00 95.81 137 GLU A C 1
ATOM 1075 O O . GLU A 1 137 ? -10.221 8.996 -5.204 1.00 95.81 137 GLU A O 1
ATOM 1080 N N . THR A 1 138 ? -11.901 8.067 -4.056 1.00 95.38 138 THR A N 1
ATOM 1081 C CA . THR A 1 138 ? -11.420 8.532 -2.749 1.00 95.38 138 THR A CA 1
ATOM 1082 C C . THR A 1 138 ? -10.059 7.920 -2.394 1.00 95.38 138 THR A C 1
ATOM 1084 O O . THR A 1 138 ? -9.193 8.613 -1.851 1.00 95.38 138 THR A O 1
ATOM 1087 N N . LEU A 1 139 ? -9.846 6.633 -2.694 1.00 96.94 139 LEU A N 1
ATOM 1088 C CA . LEU A 1 139 ? -8.567 5.957 -2.450 1.00 96.94 139 LEU A CA 1
ATOM 1089 C C . LEU A 1 139 ? -7.466 6.466 -3.385 1.00 96.94 139 LEU A C 1
ATOM 1091 O O . LEU A 1 139 ? -6.356 6.744 -2.932 1.00 96.94 139 LEU A O 1
ATOM 1095 N N . LEU A 1 140 ? -7.773 6.628 -4.674 1.00 97.44 140 LEU A N 1
ATOM 1096 C CA . LEU A 1 140 ? -6.822 7.132 -5.664 1.00 97.44 140 LEU A CA 1
ATOM 1097 C C . LEU A 1 140 ? -6.407 8.570 -5.356 1.00 97.44 140 LEU A C 1
ATOM 1099 O O . LEU A 1 140 ? -5.219 8.892 -5.391 1.00 97.44 140 LEU A O 1
ATOM 1103 N N . GLN A 1 141 ? -7.352 9.424 -4.961 1.00 95.31 141 GLN A N 1
ATOM 1104 C CA . GLN A 1 141 ? -7.031 10.782 -4.542 1.00 95.31 141 GLN A 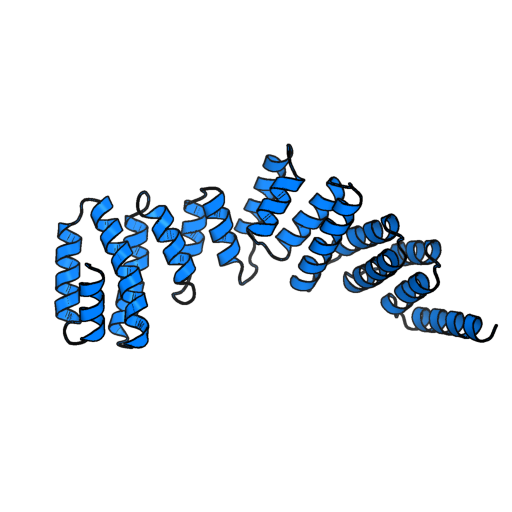CA 1
ATOM 1105 C C . GLN A 1 141 ? -6.149 10.796 -3.287 1.00 95.31 141 GLN A C 1
ATOM 1107 O O . GLN A 1 141 ? -5.189 11.566 -3.222 1.00 95.31 141 GLN A O 1
ATOM 1112 N N . ASN A 1 142 ? -6.414 9.913 -2.316 1.00 93.00 142 ASN A N 1
ATOM 1113 C CA . ASN A 1 142 ? -5.548 9.765 -1.148 1.00 93.00 142 ASN A CA 1
ATOM 1114 C C . ASN A 1 142 ? -4.111 9.398 -1.554 1.00 93.00 142 ASN A C 1
ATOM 1116 O O . ASN A 1 142 ? -3.182 10.049 -1.078 1.00 93.00 142 ASN A O 1
ATOM 1120 N N . LEU A 1 143 ? -3.926 8.450 -2.481 1.00 95.19 143 LEU A N 1
ATOM 1121 C CA . LEU A 1 143 ? -2.603 8.082 -3.001 1.00 95.19 143 LEU A CA 1
ATOM 1122 C C . LEU A 1 143 ? -1.886 9.239 -3.702 1.00 95.19 143 LEU A C 1
ATOM 1124 O O . LEU A 1 143 ? -0.678 9.387 -3.524 1.00 95.19 143 LEU A O 1
ATOM 1128 N N . ARG A 1 144 ? -2.604 10.055 -4.483 1.00 94.50 144 ARG A N 1
ATOM 1129 C CA . ARG A 1 144 ? -2.025 11.202 -5.207 1.00 94.50 144 ARG A CA 1
ATOM 1130 C C . ARG A 1 144 ? -1.569 12.319 -4.271 1.00 94.50 144 ARG A C 1
ATOM 1132 O O . ARG A 1 144 ? -0.560 12.964 -4.532 1.00 94.50 144 ARG A O 1
ATOM 1139 N N . THR A 1 145 ? -2.314 12.567 -3.194 1.00 91.94 145 THR A N 1
ATOM 1140 C CA . THR A 1 145 ? -2.030 13.683 -2.270 1.00 91.94 145 THR A CA 1
ATOM 1141 C C . THR A 1 145 ? -1.184 13.300 -1.063 1.00 91.94 145 THR A C 1
ATOM 1143 O O . THR A 1 145 ? -0.702 14.186 -0.358 1.00 91.94 145 THR A O 1
ATOM 1146 N N . SER A 1 146 ? -1.030 12.004 -0.786 1.00 85.88 146 SER A N 1
ATOM 1147 C CA . SER A 1 146 ? -0.292 11.550 0.387 1.00 85.88 146 SER A CA 1
ATOM 1148 C C . SER A 1 146 ? 1.186 11.914 0.277 1.00 85.88 146 SER A C 1
ATOM 1150 O O . SER A 1 146 ? 1.840 11.648 -0.728 1.00 85.88 146 SER A O 1
ATOM 1152 N N . GLN A 1 147 ? 1.712 12.507 1.346 1.00 76.50 147 GLN A N 1
ATOM 1153 C CA . GLN A 1 147 ? 3.128 12.857 1.491 1.00 76.50 147 GLN A CA 1
ATOM 1154 C C . GLN A 1 147 ? 3.861 11.882 2.423 1.00 76.50 147 GLN A C 1
ATOM 1156 O O . GLN A 1 147 ? 4.975 12.156 2.874 1.00 76.50 147 GLN A O 1
ATOM 1161 N N . THR A 1 148 ? 3.229 10.752 2.756 1.00 80.19 148 THR A N 1
ATOM 1162 C CA . THR A 1 148 ? 3.848 9.729 3.597 1.00 80.19 148 THR A CA 1
ATOM 1163 C C . THR A 1 148 ? 5.022 9.100 2.854 1.00 80.19 148 THR A C 1
ATOM 1165 O O . THR A 1 148 ? 4.923 8.721 1.689 1.00 80.19 148 THR A O 1
ATOM 1168 N N . TRP A 1 149 ? 6.150 8.980 3.547 1.00 78.50 149 TRP A N 1
ATOM 1169 C CA . TRP A 1 149 ? 7.354 8.351 3.016 1.00 78.50 149 TRP A CA 1
ATOM 1170 C C . TRP A 1 149 ? 7.151 6.845 2.803 1.00 78.50 149 TRP A C 1
ATOM 1172 O O . TRP A 1 149 ? 6.548 6.180 3.647 1.00 78.50 149 TRP A O 1
ATOM 1182 N N . GLY A 1 150 ? 7.714 6.292 1.724 1.00 85.31 150 GLY A N 1
ATOM 1183 C CA . GLY A 1 150 ? 7.708 4.847 1.470 1.00 85.31 150 GLY A CA 1
ATOM 1184 C C . GLY A 1 150 ? 6.432 4.309 0.812 1.00 85.31 150 GLY A C 1
ATOM 1185 O O . GLY A 1 150 ? 6.164 3.111 0.905 1.00 85.31 150 GLY A O 1
ATOM 1186 N N . LEU A 1 151 ? 5.623 5.171 0.186 1.00 91.38 151 LEU A N 1
ATOM 1187 C CA . LEU A 1 151 ? 4.394 4.779 -0.515 1.00 91.38 151 LEU A CA 1
ATOM 1188 C C . LEU A 1 151 ? 4.600 4.414 -1.986 1.00 91.38 151 LEU A C 1
ATOM 1190 O O . LEU A 1 151 ? 3.662 3.957 -2.635 1.00 91.38 151 LEU A O 1
ATOM 1194 N N . GLU A 1 152 ? 5.800 4.590 -2.526 1.00 94.19 152 GLU A N 1
ATOM 1195 C CA . GLU A 1 152 ? 6.044 4.581 -3.968 1.00 94.19 152 GLU A CA 1
ATOM 1196 C C . GLU A 1 152 ? 5.747 3.216 -4.592 1.00 94.19 152 GLU A C 1
ATOM 1198 O O . GLU A 1 152 ? 5.243 3.140 -5.712 1.00 94.19 152 GLU A O 1
ATOM 1203 N N . GLN A 1 153 ? 5.986 2.131 -3.848 1.00 95.19 153 GLN A N 1
ATOM 1204 C CA . GLN A 1 153 ? 5.591 0.792 -4.279 1.00 95.19 153 GLN A CA 1
ATOM 1205 C C . GLN A 1 153 ? 4.067 0.660 -4.386 1.00 95.19 153 GLN A C 1
ATOM 1207 O O . GLN A 1 153 ? 3.577 0.196 -5.410 1.00 95.19 153 GLN A O 1
ATOM 1212 N N . ALA A 1 154 ? 3.320 1.080 -3.362 1.00 96.00 154 ALA A N 1
ATOM 1213 C CA . ALA A 1 154 ? 1.863 0.983 -3.367 1.00 96.00 154 ALA A CA 1
ATOM 1214 C C . ALA A 1 154 ? 1.240 1.884 -4.440 1.00 96.00 154 ALA A C 1
ATOM 1216 O O . ALA A 1 154 ? 0.343 1.444 -5.153 1.00 96.00 154 ALA A O 1
ATOM 1217 N N . GLN A 1 155 ? 1.752 3.108 -4.597 1.00 96.94 155 GLN A N 1
ATOM 1218 C CA . GLN A 1 155 ? 1.334 4.026 -5.655 1.00 96.94 155 GLN A CA 1
ATOM 1219 C C . GLN A 1 155 ? 1.522 3.393 -7.034 1.00 96.94 155 GLN A C 1
ATOM 1221 O O . GLN A 1 155 ? 0.567 3.307 -7.795 1.00 96.94 155 GLN A O 1
ATOM 1226 N N . ILE A 1 156 ? 2.724 2.897 -7.345 1.00 97.19 156 ILE A N 1
ATOM 1227 C CA . ILE A 1 156 ? 3.000 2.272 -8.643 1.00 97.19 156 ILE A CA 1
ATOM 1228 C C . ILE A 1 156 ? 2.134 1.029 -8.848 1.00 97.19 156 ILE A C 1
ATOM 1230 O O . ILE A 1 156 ? 1.513 0.901 -9.897 1.00 97.19 156 ILE A O 1
ATOM 1234 N N . ASP A 1 157 ? 2.064 0.128 -7.869 1.00 97.38 157 ASP A N 1
ATOM 1235 C CA . ASP A 1 157 ? 1.317 -1.123 -8.018 1.00 97.38 157 ASP A CA 1
ATOM 1236 C C . ASP A 1 157 ? -0.179 -0.863 -8.266 1.00 97.38 157 ASP A C 1
ATOM 1238 O O . ASP A 1 157 ? -0.777 -1.516 -9.120 1.00 97.38 157 ASP A O 1
ATOM 1242 N N . ILE A 1 158 ? -0.768 0.127 -7.588 1.00 98.25 158 ILE A N 1
ATOM 1243 C CA . ILE A 1 158 ? -2.183 0.488 -7.747 1.00 98.25 158 ILE A CA 1
ATOM 1244 C C . ILE A 1 158 ? -2.420 1.283 -9.034 1.00 98.25 158 ILE A C 1
ATOM 1246 O O . ILE A 1 158 ? -3.342 0.966 -9.777 1.00 98.25 158 ILE A O 1
ATOM 1250 N N . PHE A 1 159 ? -1.583 2.269 -9.362 1.00 98.38 159 PHE A N 1
ATOM 1251 C CA . PHE A 1 159 ? -1.745 3.029 -10.605 1.00 98.38 159 PHE A CA 1
ATOM 1252 C C . PHE A 1 159 ? -1.576 2.146 -11.843 1.00 98.38 159 PHE A C 1
ATOM 1254 O O . PHE A 1 159 ? -2.326 2.293 -12.802 1.00 98.38 159 PHE A O 1
ATOM 1261 N N . LEU A 1 160 ? -0.648 1.186 -11.820 1.00 97.56 160 LEU A N 1
ATOM 1262 C CA . LEU A 1 160 ? -0.526 0.208 -12.900 1.00 97.56 160 LEU A CA 1
ATOM 1263 C C . LEU A 1 160 ? -1.724 -0.750 -12.948 1.00 97.56 160 LEU A C 1
ATOM 1265 O O . LEU A 1 160 ? -2.169 -1.081 -14.045 1.00 97.56 160 LEU A O 1
ATOM 1269 N N . HIS A 1 161 ? -2.258 -1.172 -11.796 1.00 97.25 161 HIS A N 1
ATOM 1270 C CA . HIS A 1 161 ? -3.471 -1.995 -11.731 1.00 97.25 161 HIS A CA 1
ATOM 1271 C C . HIS A 1 161 ? -4.677 -1.296 -12.374 1.00 97.25 161 HIS A C 1
ATOM 1273 O O . HIS A 1 161 ? -5.404 -1.916 -13.144 1.00 97.25 161 HIS A O 1
ATOM 1279 N N . GLU A 1 162 ? -4.821 0.005 -12.124 1.00 97.56 162 GLU A N 1
ATOM 1280 C CA . GLU A 1 162 ? -5.893 0.855 -12.654 1.00 97.56 162 GLU A CA 1
ATOM 1281 C C . GLU A 1 162 ? -5.645 1.365 -14.084 1.00 97.56 162 GLU A C 1
ATOM 1283 O O . GLU A 1 162 ? -6.466 2.080 -14.655 1.00 97.56 162 GLU A O 1
ATOM 1288 N N . GLY A 1 163 ? -4.495 1.045 -14.686 1.00 96.94 163 GLY A N 1
ATOM 1289 C CA . GLY A 1 163 ? -4.120 1.572 -16.001 1.00 96.94 163 GLY A CA 1
ATOM 1290 C C . GLY A 1 163 ? -3.846 3.084 -16.018 1.00 96.94 163 GLY A C 1
ATOM 1291 O O . GLY A 1 163 ? -3.809 3.696 -17.086 1.00 96.94 163 GLY A O 1
ATOM 1292 N N . LEU A 1 164 ? -3.611 3.696 -14.856 1.00 97.94 164 LEU A N 1
ATOM 1293 C CA . LEU A 1 164 ? -3.266 5.108 -14.680 1.00 97.94 164 LEU A CA 1
ATOM 1294 C C . LEU A 1 164 ? -1.777 5.334 -14.974 1.00 97.94 164 LEU A C 1
ATOM 1296 O O . LEU A 1 164 ? -0.963 5.611 -14.090 1.00 97.94 164 LEU A O 1
ATOM 1300 N N . LEU A 1 165 ? -1.406 5.176 -16.246 1.00 97.75 165 LEU A N 1
ATOM 1301 C CA . LEU A 1 165 ? -0.005 5.172 -16.675 1.00 97.75 165 LEU A CA 1
ATOM 1302 C C . LEU A 1 165 ? 0.709 6.500 -16.389 1.00 97.75 165 LEU A C 1
ATOM 1304 O O . LEU A 1 165 ? 1.865 6.474 -15.974 1.00 97.75 165 LEU A O 1
ATOM 1308 N N . GLU A 1 166 ? 0.029 7.637 -16.553 1.00 97.88 166 GLU A N 1
ATOM 1309 C CA . GLU A 1 166 ? 0.604 8.962 -16.270 1.00 97.88 166 GLU A CA 1
ATOM 1310 C C . GLU A 1 166 ? 0.935 9.145 -14.785 1.00 97.88 166 GLU A C 1
ATOM 1312 O O . GLU A 1 166 ? 2.017 9.623 -14.447 1.00 97.88 166 GLU A O 1
ATOM 1317 N N . ASP A 1 167 ? 0.049 8.698 -13.888 1.00 97.56 167 ASP A N 1
ATOM 1318 C CA . ASP A 1 167 ? 0.288 8.743 -12.442 1.00 97.56 167 ASP A CA 1
ATOM 1319 C C . ASP A 1 167 ? 1.486 7.844 -12.067 1.00 97.56 167 ASP A C 1
ATOM 1321 O O . ASP A 1 167 ? 2.385 8.257 -11.328 1.00 97.56 167 ASP A O 1
ATOM 1325 N N . ALA A 1 168 ? 1.566 6.634 -12.636 1.00 97.88 168 ALA A N 1
ATOM 1326 C CA . ALA A 1 168 ? 2.695 5.725 -12.418 1.00 97.88 168 ALA A CA 1
ATOM 1327 C C . ALA A 1 168 ? 4.026 6.295 -12.951 1.00 97.88 168 ALA A C 1
ATOM 1329 O O . ALA A 1 168 ? 5.065 6.185 -12.289 1.00 97.88 168 ALA A O 1
ATOM 1330 N N . ILE A 1 169 ? 4.002 6.930 -14.128 1.00 97.81 169 ILE A N 1
ATOM 1331 C CA . ILE A 1 169 ? 5.149 7.622 -14.730 1.00 97.81 169 ILE A CA 1
ATOM 1332 C C . ILE A 1 169 ? 5.598 8.789 -13.849 1.00 97.81 169 ILE A C 1
ATOM 1334 O O . ILE A 1 169 ? 6.802 8.948 -13.623 1.00 97.81 169 ILE A O 1
ATOM 1338 N N . ALA A 1 170 ? 4.665 9.586 -13.326 1.00 96.50 170 ALA A N 1
ATOM 1339 C CA . ALA A 1 170 ? 4.971 10.720 -12.462 1.00 96.50 170 ALA A CA 1
ATOM 1340 C C . ALA A 1 170 ? 5.713 10.272 -11.192 1.00 96.50 170 ALA A C 1
ATOM 1342 O O . ALA A 1 170 ? 6.773 10.820 -10.878 1.00 96.50 170 ALA A O 1
ATOM 1343 N N . VAL A 1 171 ? 5.229 9.217 -10.525 1.00 95.81 171 VAL A N 1
ATOM 1344 C CA . VAL A 1 171 ? 5.905 8.632 -9.353 1.00 95.81 171 VAL A CA 1
ATOM 1345 C C . VAL A 1 171 ? 7.291 8.112 -9.738 1.00 95.81 171 VAL A C 1
ATOM 1347 O O . VAL A 1 171 ? 8.291 8.507 -9.136 1.00 95.81 171 VAL A O 1
ATOM 1350 N N . ALA A 1 172 ? 7.390 7.282 -10.782 1.00 96.31 172 ALA A N 1
ATOM 1351 C CA . ALA A 1 172 ? 8.657 6.683 -11.205 1.00 96.31 172 ALA A CA 1
ATOM 1352 C C . ALA A 1 172 ? 9.713 7.712 -11.641 1.00 96.31 172 ALA A C 1
ATOM 1354 O O . ALA A 1 172 ? 10.913 7.490 -11.455 1.00 96.31 172 ALA A O 1
ATOM 1355 N N . SER A 1 173 ? 9.287 8.848 -12.192 1.00 95.00 173 SER A N 1
ATOM 1356 C CA . SER A 1 173 ? 10.184 9.921 -12.628 1.00 95.00 173 SER A CA 1
ATOM 1357 C C . SER A 1 173 ? 10.927 10.575 -11.464 1.00 95.00 173 SER A C 1
ATOM 1359 O O . SER A 1 173 ? 12.097 10.921 -11.618 1.00 95.00 173 SER A O 1
ATOM 1361 N N . GLY A 1 174 ? 10.286 10.690 -10.295 1.00 91.81 174 GLY A N 1
ATOM 1362 C CA . GLY A 1 174 ? 10.892 11.244 -9.080 1.00 91.81 174 GLY A CA 1
ATOM 1363 C C . GLY A 1 174 ? 11.814 10.276 -8.328 1.00 91.81 174 GLY A C 1
ATOM 1364 O O . GLY A 1 174 ? 12.548 10.689 -7.430 1.00 91.81 174 GLY A O 1
ATOM 1365 N N . LEU A 1 175 ? 11.811 8.987 -8.682 1.00 92.50 175 LEU A N 1
ATOM 1366 C CA . LEU A 1 175 ? 12.542 7.961 -7.943 1.00 92.50 175 LEU A CA 1
ATOM 1367 C C . LEU A 1 175 ? 14.048 7.960 -8.233 1.00 92.50 175 LEU A C 1
ATOM 1369 O O . LEU A 1 175 ? 14.505 8.047 -9.374 1.00 92.50 175 LEU A O 1
ATOM 1373 N N . SER A 1 176 ? 14.858 7.746 -7.197 1.00 87.38 176 SER A N 1
ATOM 1374 C CA . SER A 1 176 ? 16.300 7.510 -7.345 1.00 87.38 176 SER A CA 1
ATOM 1375 C C . SER A 1 176 ? 16.611 6.081 -7.824 1.00 87.38 176 SER A C 1
ATOM 1377 O O . SER A 1 176 ? 15.740 5.213 -7.894 1.00 87.38 176 SER A O 1
ATOM 1379 N N . SER A 1 177 ? 17.878 5.803 -8.148 1.00 80.44 177 SER A N 1
ATOM 1380 C CA . SER A 1 177 ? 18.333 4.462 -8.555 1.00 80.44 177 SER A CA 1
ATOM 1381 C C . SER A 1 177 ? 18.158 3.387 -7.471 1.00 80.44 177 SER A C 1
ATOM 1383 O O . SER A 1 177 ? 18.143 2.199 -7.802 1.00 80.44 177 SER A O 1
ATOM 1385 N N . TYR A 1 178 ? 17.966 3.776 -6.203 1.00 83.94 178 TYR A N 1
ATOM 1386 C CA . TYR A 1 178 ? 17.637 2.855 -5.109 1.00 83.94 178 TYR A CA 1
ATOM 1387 C C . TYR A 1 178 ? 16.340 2.080 -5.388 1.00 83.94 178 TYR A C 1
ATOM 1389 O O . TYR A 1 178 ? 16.277 0.876 -5.159 1.00 83.94 178 TYR A O 1
ATOM 1397 N N . HIS A 1 179 ? 15.356 2.733 -6.009 1.00 89.12 179 HIS A N 1
ATOM 1398 C CA . HIS A 1 179 ? 14.072 2.138 -6.384 1.00 89.12 179 HIS A CA 1
ATOM 1399 C C . HIS A 1 179 ? 14.061 1.609 -7.827 1.00 89.12 179 HIS A C 1
ATOM 1401 O O . HIS A 1 179 ? 13.015 1.551 -8.472 1.00 89.12 179 HIS A O 1
ATOM 1407 N N . SER A 1 180 ? 15.227 1.219 -8.356 1.00 90.88 180 SER A N 1
ATOM 1408 C CA . SER A 1 180 ? 15.389 0.766 -9.746 1.00 90.88 180 SER A CA 1
ATOM 1409 C C . SER A 1 180 ? 14.361 -0.281 -10.181 1.00 90.88 180 SER A C 1
ATOM 1411 O O . SER A 1 180 ? 13.830 -0.185 -11.281 1.00 90.88 180 SER A O 1
ATOM 1413 N N . GLN A 1 181 ? 14.026 -1.242 -9.318 1.00 93.31 181 GLN A N 1
ATOM 1414 C CA . GLN A 1 181 ? 13.042 -2.281 -9.635 1.00 93.31 181 GLN A CA 1
ATOM 1415 C C . GLN A 1 181 ? 11.629 -1.730 -9.877 1.00 93.31 181 GLN A C 1
ATOM 1417 O O . GLN A 1 181 ? 10.922 -2.255 -10.736 1.00 93.31 181 GLN A O 1
ATOM 1422 N N . LEU A 1 182 ? 11.221 -0.681 -9.155 1.00 95.31 182 LEU A N 1
ATOM 1423 C CA . LEU A 1 182 ? 9.916 -0.042 -9.345 1.00 95.31 182 LEU A CA 1
ATOM 1424 C C . LEU A 1 182 ? 9.875 0.724 -10.667 1.00 95.31 182 LEU A C 1
ATOM 1426 O O . LEU A 1 182 ? 8.962 0.542 -11.466 1.00 95.31 182 LEU A O 1
ATOM 1430 N N . VAL A 1 183 ? 10.914 1.514 -10.940 1.00 96.75 183 VAL A N 1
ATOM 1431 C CA . VAL A 1 183 ? 11.016 2.286 -12.185 1.00 96.75 183 VAL A CA 1
ATOM 1432 C C . VAL A 1 183 ? 11.053 1.358 -13.404 1.00 96.75 183 VAL A C 1
ATOM 1434 O O . VAL A 1 183 ? 10.339 1.594 -14.374 1.00 9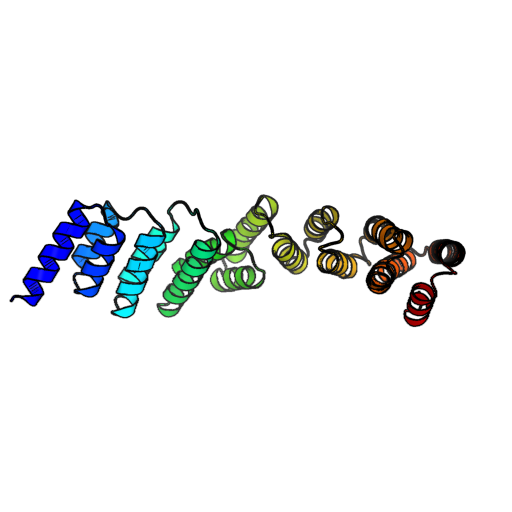6.75 183 VAL A O 1
ATOM 1437 N N . LEU A 1 184 ? 11.834 0.271 -13.350 1.00 95.94 184 LEU A N 1
ATOM 1438 C CA . LEU A 1 184 ? 11.905 -0.715 -14.434 1.00 95.94 184 LEU A CA 1
ATOM 1439 C C . LEU A 1 184 ? 10.544 -1.368 -14.715 1.00 95.94 184 LEU A C 1
ATOM 1441 O O . LEU A 1 184 ? 10.217 -1.594 -15.875 1.00 95.94 184 LEU A O 1
ATOM 1445 N N . ARG A 1 185 ? 9.735 -1.629 -13.681 1.00 96.56 185 ARG A N 1
ATOM 1446 C CA . ARG A 1 185 ? 8.378 -2.182 -13.829 1.00 96.56 185 ARG A CA 1
ATOM 1447 C C . ARG A 1 185 ? 7.442 -1.219 -14.558 1.00 96.56 185 ARG A C 1
ATOM 1449 O O . ARG A 1 185 ? 6.709 -1.641 -15.451 1.00 96.56 185 ARG A O 1
ATOM 1456 N N . VAL A 1 186 ? 7.502 0.071 -14.217 1.00 98.06 186 VAL A N 1
ATOM 1457 C CA . VAL A 1 186 ? 6.749 1.109 -14.937 1.00 98.06 186 VAL A CA 1
ATOM 1458 C C . VAL A 1 186 ? 7.205 1.162 -16.392 1.00 98.06 186 VAL A C 1
ATOM 1460 O O . VAL A 1 186 ? 6.368 1.075 -17.282 1.00 98.06 186 VAL A O 1
ATOM 1463 N N . MET A 1 187 ? 8.518 1.191 -16.650 1.00 97.94 187 MET A N 1
ATOM 1464 C CA . MET A 1 187 ? 9.070 1.174 -18.013 1.00 97.94 187 MET A CA 1
ATOM 1465 C C . MET A 1 187 ? 8.590 -0.020 -18.834 1.00 97.94 187 MET A C 1
ATOM 1467 O O . MET A 1 187 ? 8.166 0.171 -19.968 1.00 97.94 187 MET A O 1
ATOM 1471 N N . ASP A 1 188 ? 8.628 -1.228 -18.272 1.00 97.38 188 ASP A N 1
ATOM 1472 C CA . ASP A 1 188 ? 8.176 -2.438 -18.965 1.00 97.38 188 ASP A CA 1
ATOM 1473 C C . ASP A 1 188 ? 6.690 -2.355 -19.345 1.00 97.38 188 ASP A C 1
ATOM 1475 O O . ASP A 1 188 ? 6.296 -2.855 -20.397 1.00 97.38 188 ASP A O 1
ATOM 1479 N N . THR A 1 189 ? 5.882 -1.671 -18.531 1.00 97.75 189 THR A N 1
ATOM 1480 C CA . THR A 1 189 ? 4.451 -1.472 -18.793 1.00 97.75 189 THR A CA 1
ATOM 1481 C C . THR A 1 189 ? 4.206 -0.407 -19.862 1.00 97.75 189 THR A C 1
ATOM 1483 O O . THR A 1 189 ? 3.342 -0.576 -20.718 1.00 97.75 189 THR A O 1
ATOM 1486 N N . VAL A 1 190 ? 4.976 0.687 -19.848 1.00 97.88 190 VAL A N 1
ATOM 1487 C CA . VAL A 1 190 ? 4.711 1.862 -20.695 1.00 97.88 190 VAL A CA 1
ATOM 1488 C C . VAL A 1 190 ? 5.574 1.942 -21.953 1.00 97.88 190 VAL A C 1
ATOM 1490 O O . VAL A 1 190 ? 5.377 2.846 -22.756 1.00 97.88 190 VAL A O 1
ATOM 1493 N N . VAL A 1 191 ? 6.520 1.022 -22.178 1.00 97.94 191 VAL A N 1
ATOM 1494 C CA . VAL A 1 191 ? 7.481 1.108 -23.299 1.00 97.94 191 VAL A CA 1
ATOM 1495 C C . VAL A 1 191 ? 6.818 1.217 -24.672 1.00 97.94 191 VAL A C 1
ATOM 1497 O O . VAL A 1 191 ? 7.384 1.852 -25.558 1.00 97.94 191 VAL A O 1
ATOM 1500 N N . ALA A 1 192 ? 5.628 0.641 -24.855 1.00 96.88 192 ALA A N 1
ATOM 1501 C CA . ALA A 1 192 ? 4.899 0.680 -26.121 1.00 96.88 192 ALA A CA 1
ATOM 1502 C C . ALA A 1 192 ? 4.230 2.037 -26.408 1.00 96.88 192 ALA A C 1
ATOM 1504 O O . ALA A 1 192 ? 4.019 2.371 -27.570 1.00 96.88 192 ALA A O 1
ATOM 1505 N N . THR A 1 193 ? 3.896 2.813 -25.372 1.00 97.06 193 THR A N 1
ATOM 1506 C CA . THR A 1 193 ? 3.142 4.075 -25.494 1.00 97.06 193 THR A CA 1
ATOM 1507 C C . THR A 1 193 ? 3.971 5.305 -25.115 1.00 97.06 193 THR A C 1
ATOM 1509 O O . THR A 1 193 ? 3.752 6.381 -25.659 1.00 97.06 193 THR A O 1
ATOM 1512 N N . HIS A 1 194 ? 4.960 5.147 -24.232 1.00 97.94 194 HIS A N 1
ATOM 1513 C CA . HIS A 1 194 ? 5.798 6.208 -23.662 1.00 97.94 194 HIS A CA 1
ATOM 1514 C C . HIS A 1 194 ? 7.293 5.924 -23.864 1.00 97.94 194 HIS A C 1
ATOM 1516 O O . HIS A 1 194 ? 8.118 6.122 -22.970 1.00 97.94 194 HIS A O 1
ATOM 1522 N N . SER A 1 195 ? 7.667 5.446 -25.054 1.00 98.00 195 SER A N 1
ATOM 1523 C CA . SER A 1 195 ? 9.044 5.048 -25.376 1.00 98.00 195 SER A CA 1
ATOM 1524 C C . SER A 1 195 ? 10.062 6.175 -25.161 1.00 98.00 195 SER A C 1
ATOM 1526 O O . SER A 1 195 ? 11.154 5.918 -24.661 1.00 98.00 195 SER A O 1
ATOM 1528 N N . GLN A 1 196 ? 9.710 7.426 -25.480 1.00 97.88 196 GLN A N 1
ATOM 1529 C CA . GLN A 1 196 ? 10.617 8.563 -25.281 1.00 97.88 196 GLN A CA 1
ATOM 1530 C C . GLN A 1 196 ? 10.948 8.768 -23.796 1.00 97.88 196 GLN A C 1
ATOM 1532 O O . GLN A 1 196 ? 12.117 8.868 -23.439 1.00 97.88 196 GLN A O 1
ATOM 1537 N N . TRP A 1 197 ? 9.941 8.715 -22.918 1.00 97.94 197 TRP A N 1
ATOM 1538 C CA . TRP A 1 197 ? 10.158 8.792 -21.473 1.00 97.94 197 TRP A CA 1
ATOM 1539 C C . TRP A 1 197 ? 11.052 7.653 -20.963 1.00 97.94 197 TRP A C 1
ATOM 1541 O O . TRP A 1 197 ? 11.936 7.881 -20.136 1.00 97.94 197 TRP A O 1
ATOM 1551 N N . VAL A 1 198 ? 10.877 6.431 -21.485 1.00 98.25 198 VAL A N 1
ATOM 1552 C CA . VAL A 1 198 ? 11.744 5.293 -21.137 1.00 98.25 198 VAL A CA 1
ATOM 1553 C C . VAL A 1 198 ? 13.202 5.585 -21.499 1.00 98.25 198 VAL A C 1
ATOM 1555 O O . VAL A 1 198 ? 14.085 5.321 -20.684 1.00 98.25 198 VAL A O 1
ATOM 1558 N N . ILE A 1 199 ? 13.463 6.142 -22.686 1.00 97.81 199 ILE A N 1
ATOM 1559 C CA . ILE A 1 199 ? 14.813 6.530 -23.124 1.00 97.81 199 ILE A CA 1
ATOM 1560 C C . ILE A 1 199 ? 15.382 7.597 -22.184 1.00 97.81 199 ILE A C 1
ATOM 1562 O O . ILE A 1 199 ? 16.448 7.384 -21.601 1.00 97.81 199 ILE A O 1
ATOM 1566 N N . ASP A 1 200 ? 14.646 8.691 -21.988 1.00 96.81 200 ASP A N 1
ATOM 1567 C CA . ASP A 1 200 ? 15.086 9.859 -21.219 1.00 96.81 200 ASP A CA 1
ATOM 1568 C C . ASP A 1 200 ? 15.355 9.519 -19.748 1.00 96.81 200 ASP A C 1
ATOM 1570 O O . ASP A 1 200 ? 16.272 10.064 -19.133 1.00 96.81 200 ASP A O 1
ATOM 1574 N N . ASN A 1 201 ? 14.594 8.583 -19.174 1.00 95.56 201 ASN A N 1
ATOM 1575 C CA . ASN A 1 201 ? 14.760 8.184 -17.780 1.00 95.56 201 ASN A CA 1
ATOM 1576 C C . ASN A 1 201 ? 15.819 7.083 -17.583 1.00 95.56 201 ASN A C 1
ATOM 1578 O O . ASN A 1 201 ? 16.538 7.094 -16.581 1.00 95.56 201 ASN A O 1
ATOM 1582 N N . ALA A 1 202 ? 15.935 6.122 -18.507 1.00 96.31 202 ALA A N 1
ATOM 1583 C CA . ALA A 1 202 ? 16.842 4.981 -18.358 1.00 96.31 202 ALA A CA 1
ATOM 1584 C C . ALA A 1 202 ? 18.290 5.293 -18.764 1.00 96.31 202 ALA A C 1
ATOM 1586 O O . ALA A 1 202 ? 19.212 4.779 -18.123 1.00 96.31 202 ALA A O 1
ATOM 1587 N N . LEU A 1 203 ? 18.509 6.119 -19.797 1.00 95.69 203 LEU A N 1
ATOM 1588 C CA . LEU A 1 203 ? 19.854 6.424 -20.301 1.00 95.69 203 LEU A CA 1
ATOM 1589 C C . LEU A 1 203 ? 20.767 7.035 -19.223 1.00 95.69 203 LEU A C 1
ATOM 1591 O O . LEU A 1 203 ? 21.798 6.421 -18.929 1.00 95.69 203 LEU A O 1
ATOM 1595 N N . PRO A 1 204 ? 20.389 8.137 -18.537 1.00 94.81 204 PRO A N 1
ATOM 1596 C CA . PRO A 1 204 ? 21.255 8.744 -17.523 1.00 94.81 204 PRO A CA 1
ATOM 1597 C C . PRO A 1 204 ? 21.576 7.791 -16.363 1.00 94.81 204 PRO A C 1
ATOM 1599 O O . PRO A 1 204 ? 22.670 7.821 -15.797 1.00 94.81 204 PRO A O 1
ATOM 1602 N N . ARG A 1 205 ? 20.636 6.902 -16.008 1.00 95.12 205 ARG A N 1
ATOM 1603 C CA . ARG A 1 205 ? 20.829 5.896 -14.950 1.00 95.12 205 ARG A CA 1
ATOM 1604 C C . ARG A 1 205 ? 21.813 4.810 -15.370 1.00 95.12 205 ARG A C 1
ATOM 1606 O O . ARG A 1 205 ? 22.631 4.388 -14.553 1.00 95.12 205 ARG A O 1
ATOM 1613 N N . ALA A 1 206 ? 21.734 4.352 -16.618 1.00 95.38 206 ALA A N 1
ATOM 1614 C CA . ALA A 1 206 ? 22.680 3.388 -17.163 1.00 95.38 206 ALA A CA 1
ATOM 1615 C C . ALA A 1 206 ? 24.094 3.979 -17.208 1.00 95.38 206 ALA A C 1
ATOM 1617 O O . ALA A 1 206 ? 25.034 3.357 -16.712 1.00 95.38 206 ALA A O 1
ATOM 1618 N N . GLU A 1 207 ? 24.228 5.184 -17.761 1.00 95.12 207 GLU A N 1
ATOM 1619 C CA . GLU A 1 207 ? 25.504 5.884 -17.934 1.00 95.12 207 GLU A CA 1
ATOM 1620 C C . GLU A 1 207 ? 26.181 6.160 -16.596 1.00 95.12 207 GLU A C 1
ATOM 1622 O O . GLU A 1 207 ? 27.324 5.753 -16.403 1.00 95.12 207 GLU A O 1
ATOM 1627 N N . SER A 1 208 ? 25.441 6.689 -15.615 1.00 94.06 208 SER A N 1
ATOM 1628 C CA . SER A 1 208 ? 25.962 6.930 -14.265 1.00 94.06 208 SER A CA 1
ATOM 1629 C C . SER A 1 208 ? 26.587 5.675 -13.633 1.00 94.06 208 SER A C 1
ATOM 1631 O O . SER A 1 208 ? 27.681 5.737 -13.066 1.00 94.06 208 SER A O 1
ATOM 1633 N N . ILE A 1 209 ? 25.944 4.510 -13.781 1.00 93.69 209 ILE A N 1
ATOM 1634 C CA . ILE A 1 209 ? 26.464 3.233 -13.268 1.00 93.69 209 ILE A CA 1
ATOM 1635 C C . ILE A 1 209 ? 27.717 2.786 -14.038 1.00 93.69 209 ILE A C 1
ATOM 1637 O O . ILE A 1 209 ? 28.671 2.264 -13.446 1.00 93.69 209 ILE A O 1
ATOM 1641 N N . MET A 1 210 ? 27.719 2.937 -15.365 1.00 94.00 210 MET A N 1
ATOM 1642 C CA . MET A 1 210 ? 28.858 2.549 -16.198 1.00 94.00 210 MET A CA 1
ATOM 1643 C C . MET A 1 210 ? 30.079 3.432 -15.925 1.00 94.00 210 MET A C 1
ATOM 1645 O O . MET A 1 210 ? 31.189 2.898 -15.803 1.00 94.00 210 MET A O 1
ATOM 1649 N N . ASP A 1 211 ? 29.881 4.737 -15.752 1.00 94.19 211 ASP A N 1
ATOM 1650 C CA . ASP A 1 211 ? 30.928 5.721 -15.472 1.00 94.19 211 ASP A CA 1
ATOM 1651 C C . ASP A 1 211 ? 31.569 5.512 -14.099 1.00 94.19 211 ASP A C 1
ATOM 1653 O O . ASP A 1 211 ? 32.798 5.477 -14.004 1.00 94.19 211 ASP A O 1
ATOM 1657 N N . GLU A 1 212 ? 30.773 5.227 -13.061 1.00 93.00 212 GLU A N 1
ATOM 1658 C CA . GLU A 1 212 ? 31.271 4.933 -11.706 1.00 93.00 212 GLU A CA 1
ATOM 1659 C C . GLU A 1 212 ? 32.248 3.739 -11.680 1.00 93.00 212 GLU A C 1
ATOM 1661 O O . GLU A 1 212 ? 33.115 3.619 -10.812 1.00 93.00 212 GLU A O 1
ATOM 1666 N N . GLY A 1 213 ? 32.126 2.825 -12.647 1.00 89.75 213 GLY A N 1
ATOM 1667 C CA . GLY A 1 213 ? 33.085 1.744 -12.861 1.00 89.75 213 GLY A CA 1
ATOM 1668 C C . GLY A 1 213 ? 33.045 0.617 -11.832 1.00 89.75 213 GLY A C 1
ATOM 1669 O O . GLY A 1 213 ? 33.916 -0.257 -11.838 1.00 89.75 213 GLY A O 1
ATOM 1670 N N . LYS A 1 214 ? 32.017 0.581 -10.982 1.00 91.25 214 LYS A N 1
ATOM 1671 C CA . LYS A 1 214 ? 31.803 -0.485 -10.000 1.00 91.25 214 LYS A CA 1
ATOM 1672 C C . LYS A 1 214 ? 31.181 -1.707 -10.674 1.00 91.25 214 LYS A C 1
ATOM 1674 O O . LYS A 1 214 ? 29.969 -1.804 -10.838 1.00 91.25 214 LYS A O 1
ATOM 1679 N N . ALA A 1 215 ? 32.013 -2.700 -10.990 1.00 91.50 215 ALA A N 1
ATOM 1680 C CA . ALA A 1 215 ? 31.603 -3.897 -11.734 1.00 91.50 215 ALA A CA 1
ATOM 1681 C C . ALA A 1 215 ? 30.422 -4.682 -11.125 1.00 91.50 215 ALA A C 1
ATOM 1683 O O . ALA A 1 215 ? 29.694 -5.365 -11.848 1.00 91.50 215 ALA A O 1
ATOM 1684 N N . LYS A 1 216 ? 30.201 -4.578 -9.808 1.00 93.06 216 LYS A N 1
ATOM 1685 C CA . LYS A 1 216 ? 29.044 -5.181 -9.128 1.00 93.06 216 LYS A CA 1
ATOM 1686 C C . LYS A 1 216 ? 27.687 -4.618 -9.578 1.00 93.06 216 LYS A C 1
ATOM 1688 O O . LYS A 1 216 ? 26.690 -5.293 -9.380 1.00 93.06 216 LYS A O 1
ATOM 1693 N N . TYR A 1 217 ? 27.647 -3.436 -10.196 1.00 92.88 217 TYR A N 1
ATOM 1694 C CA . TYR A 1 217 ? 26.406 -2.781 -10.625 1.00 92.88 217 TYR A CA 1
ATOM 1695 C C . TYR A 1 217 ? 26.149 -2.843 -12.137 1.00 92.88 217 TYR A C 1
ATOM 1697 O O . TYR A 1 217 ? 25.087 -2.419 -12.581 1.00 92.88 217 TYR A O 1
ATOM 1705 N N . TYR A 1 218 ? 27.058 -3.399 -12.946 1.00 94.25 218 TYR A N 1
ATOM 1706 C CA . TYR A 1 218 ? 26.871 -3.451 -14.407 1.00 94.25 218 TYR A CA 1
ATOM 1707 C C . TYR A 1 218 ? 25.630 -4.231 -14.853 1.00 94.25 218 TYR A C 1
ATOM 1709 O O . TYR A 1 218 ? 25.054 -3.901 -15.885 1.00 94.25 218 TYR A O 1
ATOM 1717 N N . ASP A 1 219 ? 25.180 -5.206 -14.066 1.00 93.50 219 ASP A N 1
ATOM 1718 C CA . ASP A 1 219 ? 23.929 -5.922 -14.321 1.00 93.50 219 ASP A CA 1
ATOM 1719 C C . ASP A 1 219 ? 22.720 -4.962 -14.324 1.00 93.50 219 ASP A C 1
ATOM 1721 O O . ASP A 1 219 ? 21.861 -5.042 -15.203 1.00 93.50 219 ASP A O 1
ATOM 1725 N N . ASN A 1 220 ? 22.715 -3.968 -13.426 1.00 93.06 220 ASN A N 1
ATOM 1726 C CA . ASN A 1 220 ? 21.690 -2.923 -13.392 1.00 93.06 220 ASN A CA 1
ATOM 1727 C C . ASN A 1 220 ? 21.793 -1.996 -14.611 1.00 93.06 220 ASN A C 1
ATOM 1729 O O . ASN A 1 220 ? 20.774 -1.694 -15.223 1.00 93.06 220 ASN A O 1
ATOM 1733 N N . ALA A 1 221 ? 23.003 -1.581 -15.006 1.00 95.00 221 ALA A N 1
ATOM 1734 C CA . ALA A 1 221 ? 23.199 -0.766 -16.213 1.00 95.00 221 ALA A CA 1
ATOM 1735 C C . ALA A 1 221 ? 22.637 -1.460 -17.464 1.00 95.00 221 ALA A C 1
ATOM 1737 O O . ALA A 1 221 ? 21.898 -0.860 -18.240 1.00 95.00 221 ALA A O 1
ATOM 1738 N N . VAL A 1 222 ? 22.922 -2.754 -17.625 1.00 95.94 222 VAL A N 1
ATOM 1739 C CA . VAL A 1 222 ? 22.393 -3.549 -18.739 1.00 95.94 222 VAL A CA 1
ATOM 1740 C C . VAL A 1 222 ? 20.873 -3.686 -18.662 1.00 95.94 222 VAL A C 1
ATOM 1742 O O . VAL A 1 222 ? 20.211 -3.638 -19.699 1.00 95.94 222 VAL A O 1
ATOM 1745 N N . ALA A 1 223 ? 20.296 -3.804 -17.462 1.00 95.88 223 ALA A N 1
ATOM 1746 C CA . ALA A 1 223 ? 18.845 -3.837 -17.293 1.00 95.88 223 ALA A CA 1
ATOM 1747 C C . ALA A 1 223 ? 18.167 -2.563 -17.825 1.00 95.88 223 ALA A C 1
ATOM 1749 O O . ALA A 1 223 ? 17.153 -2.691 -18.514 1.00 95.88 223 ALA A O 1
ATOM 1750 N N . TRP A 1 224 ? 18.744 -1.382 -17.578 1.00 96.88 224 TRP A N 1
ATOM 1751 C CA . TRP A 1 224 ? 18.283 -0.106 -18.143 1.00 96.88 224 TRP A CA 1
ATOM 1752 C C . TRP A 1 224 ? 18.442 -0.059 -19.666 1.00 96.88 224 TRP A C 1
ATOM 1754 O O . TRP A 1 224 ? 17.477 0.209 -20.380 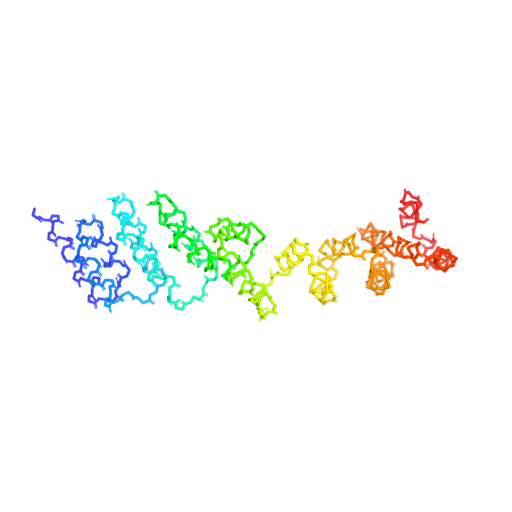1.00 96.88 224 TRP A O 1
ATOM 1764 N N . LEU A 1 225 ? 19.627 -0.402 -20.185 1.00 97.12 225 LEU A N 1
ATOM 1765 C CA . LEU A 1 225 ? 19.917 -0.365 -21.625 1.00 97.12 225 LEU A CA 1
ATOM 1766 C C . LEU A 1 225 ? 18.999 -1.274 -22.450 1.00 97.12 225 LEU A C 1
ATOM 1768 O O . LEU A 1 225 ? 18.655 -0.936 -23.580 1.00 97.12 225 LEU A O 1
ATOM 1772 N N . LYS A 1 226 ? 18.546 -2.402 -21.889 1.00 97.00 226 LYS A N 1
ATOM 1773 C CA . LYS A 1 226 ? 17.534 -3.249 -22.540 1.00 97.00 226 LYS A CA 1
ATOM 1774 C C . LYS A 1 226 ? 16.239 -2.492 -22.829 1.00 97.00 226 LYS A C 1
ATOM 1776 O O . LYS A 1 226 ? 15.673 -2.660 -23.906 1.00 97.00 226 LYS A O 1
ATOM 1781 N N . ARG A 1 227 ? 15.771 -1.671 -21.882 1.00 97.38 227 ARG A N 1
ATOM 1782 C CA . ARG A 1 227 ? 14.536 -0.887 -22.038 1.00 97.38 227 ARG A CA 1
ATOM 1783 C C . ARG A 1 227 ? 14.742 0.258 -23.018 1.00 97.38 227 ARG A C 1
ATOM 1785 O O . ARG A 1 227 ? 13.886 0.476 -23.864 1.00 97.38 227 ARG A O 1
ATOM 1792 N N . VAL A 1 228 ? 15.910 0.902 -22.979 1.00 97.56 228 VAL A N 1
ATOM 1793 C CA . VAL A 1 228 ? 16.311 1.908 -23.977 1.00 97.56 228 VAL A CA 1
ATOM 1794 C C . VAL A 1 228 ? 16.261 1.318 -25.388 1.00 97.56 228 VAL A C 1
ATOM 1796 O O . VAL A 1 228 ? 15.607 1.875 -26.264 1.00 97.56 228 VAL A O 1
ATOM 1799 N N . LYS A 1 229 ? 16.883 0.152 -25.607 1.00 97.38 229 LYS A N 1
ATOM 1800 C CA . LYS A 1 229 ? 16.825 -0.551 -26.894 1.00 97.38 229 LYS A CA 1
ATOM 1801 C C . LYS A 1 229 ? 15.388 -0.834 -27.330 1.00 97.38 229 LYS A C 1
ATOM 1803 O O . LYS A 1 229 ? 15.041 -0.578 -28.480 1.00 97.38 229 LYS A O 1
ATOM 1808 N N . ALA A 1 230 ? 14.569 -1.383 -26.431 1.00 97.38 230 ALA A N 1
ATOM 1809 C CA . ALA A 1 230 ? 13.171 -1.688 -26.722 1.00 97.38 230 ALA A CA 1
ATOM 1810 C C . ALA A 1 230 ? 12.396 -0.427 -27.138 1.00 97.38 230 ALA A C 1
ATOM 1812 O O . ALA A 1 230 ? 11.697 -0.446 -28.147 1.00 97.38 230 ALA A O 1
ATOM 1813 N N . ALA A 1 231 ? 12.597 0.684 -26.430 1.00 97.94 231 ALA A N 1
ATOM 1814 C CA . ALA A 1 231 ? 11.986 1.966 -26.747 1.00 97.94 231 ALA A CA 1
ATOM 1815 C C . ALA A 1 231 ? 12.420 2.516 -28.120 1.00 97.94 231 ALA A C 1
ATOM 1817 O O . ALA A 1 231 ? 11.565 2.894 -28.917 1.00 97.94 231 ALA A O 1
ATOM 1818 N N . TYR A 1 232 ? 13.717 2.482 -28.455 1.00 98.00 232 TYR A N 1
ATOM 1819 C CA . TYR A 1 232 ? 14.194 2.864 -29.793 1.00 98.00 232 TYR A CA 1
ATOM 1820 C C . TYR A 1 232 ? 13.571 2.005 -30.902 1.00 98.00 232 TYR A C 1
ATOM 1822 O O . TYR A 1 232 ? 13.237 2.518 -3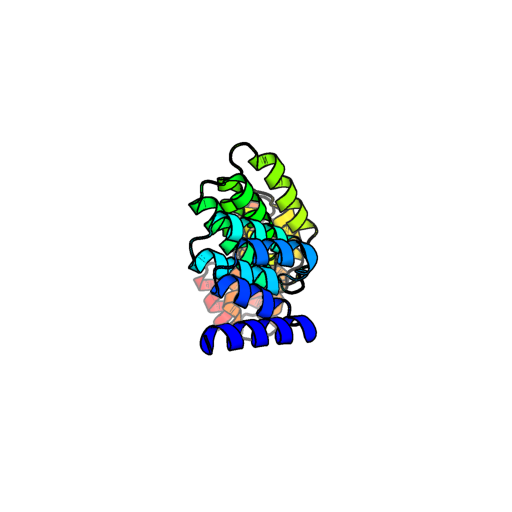1.969 1.00 98.00 232 TYR A O 1
ATOM 1830 N N . HIS A 1 233 ? 13.398 0.703 -30.660 1.00 97.06 233 HIS A N 1
ATOM 1831 C CA . HIS A 1 233 ? 12.732 -0.189 -31.608 1.00 97.06 233 HIS A CA 1
ATOM 1832 C C . HIS A 1 233 ? 11.264 0.186 -31.828 1.00 97.06 233 HIS A C 1
ATOM 1834 O O . HIS A 1 233 ? 10.835 0.234 -32.980 1.00 97.06 233 HIS A O 1
ATOM 1840 N N . VAL A 1 234 ? 10.516 0.479 -30.759 1.00 97.56 234 VAL A N 1
ATOM 1841 C CA . VAL A 1 234 ? 9.114 0.926 -30.852 1.00 97.56 234 VAL A CA 1
ATOM 1842 C C . VAL A 1 234 ? 9.003 2.233 -31.645 1.00 97.56 234 VAL A C 1
ATOM 1844 O O . VAL A 1 234 ? 8.117 2.363 -32.484 1.00 97.56 234 VAL A O 1
ATOM 1847 N N . LEU A 1 235 ? 9.946 3.161 -31.460 1.00 97.25 235 LEU A N 1
ATOM 1848 C CA . LEU A 1 235 ? 9.999 4.429 -32.199 1.00 97.25 235 LEU A CA 1
ATOM 1849 C C . LEU A 1 235 ? 10.505 4.297 -33.650 1.00 97.25 235 LEU A C 1
ATOM 1851 O O . LEU A 1 235 ? 10.578 5.295 -34.363 1.00 97.25 235 LEU A O 1
ATOM 1855 N N . GLY A 1 236 ? 10.903 3.101 -34.102 1.00 96.50 236 GLY A N 1
ATOM 1856 C CA . GLY A 1 236 ? 11.499 2.899 -35.430 1.00 96.50 236 GLY A CA 1
ATOM 1857 C C . GLY A 1 236 ? 12.917 3.474 -35.585 1.00 96.50 236 GLY A C 1
ATOM 1858 O O . GLY A 1 236 ? 13.450 3.537 -36.690 1.00 96.50 236 GLY A O 1
ATOM 1859 N N . GLN A 1 237 ? 13.564 3.852 -34.484 1.00 96.38 237 GLN A N 1
ATOM 1860 C CA . GLN A 1 237 ? 14.862 4.533 -34.425 1.00 96.38 237 GLN A CA 1
ATOM 1861 C C . GLN A 1 237 ? 16.031 3.554 -34.190 1.00 96.38 237 GLN A C 1
ATOM 1863 O O . GLN A 1 237 ? 16.965 3.796 -33.424 1.00 96.38 237 GLN A O 1
ATOM 1868 N N . VAL A 1 238 ? 16.006 2.407 -34.871 1.00 94.44 238 VAL A N 1
ATOM 1869 C CA . VAL A 1 238 ? 17.009 1.334 -34.697 1.00 94.44 238 VAL A CA 1
ATOM 1870 C C . VAL A 1 238 ? 18.425 1.790 -35.081 1.00 94.44 238 VAL A C 1
ATOM 1872 O O . VAL A 1 238 ? 19.417 1.351 -34.489 1.00 94.44 238 VAL A O 1
ATOM 1875 N N . ALA A 1 239 ? 18.537 2.696 -36.057 1.00 95.44 239 ALA A N 1
ATOM 1876 C CA . ALA A 1 239 ? 19.815 3.279 -36.460 1.00 95.44 239 ALA A CA 1
ATOM 1877 C C . ALA A 1 239 ? 20.429 4.147 -35.346 1.00 95.44 239 ALA A C 1
ATOM 1879 O O . ALA A 1 239 ? 21.638 4.079 -35.109 1.00 95.44 239 ALA A O 1
ATOM 1880 N N . ASP A 1 240 ? 19.599 4.904 -34.623 1.00 95.38 240 ASP A N 1
ATOM 1881 C CA . ASP A 1 240 ? 20.047 5.762 -33.525 1.00 95.38 240 ASP A CA 1
ATOM 1882 C C . ASP A 1 240 ? 20.522 4.927 -32.334 1.00 95.38 240 ASP A C 1
ATOM 1884 O O . ASP A 1 240 ? 21.615 5.177 -31.817 1.00 95.38 240 ASP A O 1
ATOM 1888 N N . TRP A 1 241 ? 19.787 3.861 -31.987 1.00 96.69 241 TRP A N 1
ATOM 1889 C CA . TRP A 1 241 ? 20.247 2.859 -31.020 1.00 96.69 241 TRP A CA 1
ATOM 1890 C C . TRP A 1 241 ? 21.603 2.267 -31.411 1.00 96.69 241 TRP A C 1
ATOM 1892 O O . TRP A 1 241 ? 22.519 2.209 -30.592 1.00 96.69 241 TRP A O 1
ATOM 1902 N N . SER A 1 242 ? 21.759 1.856 -32.673 1.00 94.38 242 SER A N 1
ATOM 1903 C CA . SER A 1 242 ? 22.998 1.233 -33.151 1.00 94.38 242 SER A CA 1
ATOM 1904 C C . SER A 1 242 ? 24.192 2.180 -33.017 1.00 94.38 242 SER A C 1
ATOM 1906 O O . SER A 1 242 ? 25.259 1.772 -32.556 1.00 94.38 242 SER A O 1
ATOM 1908 N N . ARG A 1 243 ? 24.013 3.460 -33.369 1.00 95.81 243 ARG A N 1
ATOM 1909 C CA . ARG A 1 243 ? 25.046 4.492 -33.212 1.00 95.81 243 ARG A CA 1
ATOM 1910 C C . ARG A 1 243 ? 25.385 4.727 -31.740 1.00 95.81 243 ARG A C 1
ATOM 1912 O O . ARG A 1 243 ? 26.565 4.752 -31.398 1.00 95.81 243 ARG A O 1
ATOM 1919 N N . TYR A 1 244 ? 24.375 4.856 -30.877 1.00 95.38 244 TYR A N 1
ATOM 1920 C CA . TYR A 1 244 ? 24.572 5.011 -29.434 1.00 95.38 244 TYR A CA 1
ATOM 1921 C C . TYR A 1 244 ? 25.355 3.831 -28.841 1.00 95.38 244 TYR A C 1
ATOM 1923 O O . TYR A 1 244 ? 26.358 4.024 -28.153 1.00 95.38 244 TYR A O 1
ATOM 1931 N N . TYR A 1 245 ? 24.949 2.602 -29.167 1.00 93.62 245 TYR A N 1
ATOM 1932 C CA . TYR A 1 245 ? 25.586 1.396 -28.652 1.00 93.62 245 TYR A CA 1
ATOM 1933 C C . TYR A 1 245 ? 27.057 1.283 -29.083 1.00 93.62 245 TYR A C 1
ATOM 1935 O O . TYR A 1 245 ? 27.904 0.909 -28.275 1.00 93.62 245 TYR A O 1
ATOM 1943 N N . GLN A 1 246 ? 27.402 1.676 -30.314 1.00 93.56 246 GLN A N 1
ATOM 1944 C CA . GLN A 1 246 ? 28.804 1.728 -30.755 1.00 93.56 246 GLN A CA 1
ATOM 1945 C C . GLN A 1 246 ? 29.633 2.744 -29.958 1.00 93.56 246 GLN A C 1
ATOM 1947 O O . GLN A 1 246 ? 30.751 2.433 -29.543 1.00 93.56 246 GLN A O 1
ATOM 1952 N N . THR A 1 247 ? 29.089 3.932 -29.683 1.00 94.31 247 THR A N 1
ATOM 1953 C CA . THR A 1 247 ? 29.751 4.925 -28.819 1.00 94.31 247 THR A CA 1
ATOM 1954 C C . THR A 1 247 ? 30.008 4.361 -27.422 1.00 94.31 247 THR A C 1
ATOM 1956 O O . THR A 1 247 ? 31.126 4.462 -26.911 1.00 94.31 247 THR A O 1
ATOM 1959 N N . LEU A 1 248 ? 29.016 3.681 -26.844 1.00 93.69 248 LEU A N 1
ATOM 1960 C CA . LEU A 1 248 ? 29.124 3.020 -25.544 1.00 93.69 248 LEU A CA 1
ATOM 1961 C C . LEU A 1 248 ? 30.234 1.957 -25.534 1.00 93.69 248 LEU A C 1
ATOM 1963 O O . LEU A 1 248 ? 31.063 1.935 -24.620 1.00 93.69 248 LEU A O 1
ATOM 1967 N N . LEU A 1 249 ? 30.301 1.100 -26.561 1.00 91.69 249 LEU A N 1
ATOM 1968 C CA . LEU A 1 249 ? 31.358 0.089 -26.694 1.00 91.69 249 LEU A CA 1
ATOM 1969 C C . LEU A 1 249 ? 32.753 0.724 -26.799 1.00 91.69 249 LEU A C 1
ATOM 1971 O O . LEU A 1 249 ? 33.695 0.222 -26.183 1.00 91.69 249 LEU A O 1
ATOM 1975 N N . ASN A 1 250 ? 32.889 1.839 -27.518 1.00 93.38 250 ASN A N 1
ATOM 1976 C CA . ASN A 1 250 ? 34.160 2.556 -27.644 1.00 93.38 250 ASN A CA 1
ATOM 1977 C C . ASN A 1 250 ? 34.607 3.177 -26.311 1.00 93.38 250 ASN A C 1
ATOM 1979 O O . ASN A 1 250 ? 35.772 3.050 -25.929 1.00 93.38 250 ASN A O 1
ATOM 1983 N N . GLN A 1 251 ? 33.687 3.801 -25.572 1.00 93.94 251 GLN A N 1
ATOM 1984 C CA . GLN A 1 251 ? 33.980 4.454 -24.292 1.00 93.94 251 GLN A CA 1
ATOM 1985 C C . GLN A 1 251 ? 34.280 3.446 -23.173 1.00 93.94 251 GLN A C 1
ATOM 1987 O O . GLN A 1 251 ? 35.167 3.657 -22.343 1.00 93.94 251 GLN A O 1
ATOM 1992 N N . HIS A 1 252 ? 33.559 2.324 -23.143 1.00 93.38 252 HIS A N 1
ATOM 1993 C CA . HIS A 1 252 ? 33.605 1.368 -22.040 1.00 93.38 252 HIS A CA 1
ATOM 1994 C C . HIS A 1 252 ? 34.233 0.014 -22.390 1.00 93.38 252 HIS A C 1
ATOM 1996 O O . HIS A 1 252 ? 34.264 -0.876 -21.540 1.00 93.38 252 HIS A O 1
ATOM 2002 N N . GLY A 1 253 ? 34.817 -0.143 -23.581 1.00 89.38 253 GLY A N 1
ATOM 2003 C CA . GLY A 1 253 ? 35.355 -1.413 -24.093 1.00 89.38 253 GLY A CA 1
ATOM 2004 C C . GLY A 1 253 ? 36.381 -2.111 -23.191 1.00 89.38 253 GLY A C 1
ATOM 2005 O O . GLY A 1 253 ? 36.512 -3.333 -23.211 1.00 89.38 253 GLY A O 1
ATOM 2006 N N . ARG A 1 254 ? 37.079 -1.364 -22.324 1.00 92.44 254 ARG A N 1
ATOM 2007 C CA . ARG A 1 254 ? 38.025 -1.928 -21.341 1.00 92.44 254 ARG A CA 1
ATOM 2008 C C . ARG A 1 254 ? 37.333 -2.623 -20.157 1.00 92.44 254 ARG A C 1
ATOM 2010 O O . ARG A 1 254 ? 37.958 -3.429 -19.467 1.00 92.44 254 ARG A O 1
ATOM 2017 N N . LYS A 1 255 ? 36.047 -2.355 -19.912 1.00 92.81 255 LYS A N 1
ATOM 2018 C CA . LYS A 1 255 ? 35.248 -2.927 -18.816 1.00 92.81 255 LYS A CA 1
ATOM 2019 C C . LYS A 1 255 ? 34.705 -4.300 -19.231 1.00 92.81 255 LYS A C 1
ATOM 2021 O O . LYS A 1 255 ? 33.517 -4.461 -19.486 1.00 92.81 255 LYS A O 1
ATOM 2026 N N . ARG A 1 256 ? 35.576 -5.317 -19.263 1.00 92.81 256 ARG A N 1
ATOM 2027 C CA . ARG A 1 256 ? 35.272 -6.671 -19.786 1.00 92.81 256 ARG A CA 1
ATOM 2028 C C . ARG A 1 256 ? 33.965 -7.287 -19.263 1.00 92.81 256 ARG A C 1
ATOM 2030 O O . ARG A 1 256 ? 33.237 -7.878 -20.050 1.00 92.81 256 ARG A O 1
ATOM 2037 N N . LYS A 1 257 ? 33.639 -7.121 -17.969 1.00 92.94 257 LYS A N 1
ATOM 2038 C CA . LYS A 1 257 ? 32.365 -7.612 -17.403 1.00 92.94 257 LYS A CA 1
ATOM 2039 C C . LYS A 1 257 ? 31.156 -6.939 -18.064 1.00 92.94 257 LYS A C 1
ATOM 2041 O O . LYS A 1 257 ? 30.228 -7.636 -18.448 1.00 92.94 257 LYS A O 1
ATOM 2046 N N . LEU A 1 258 ? 31.177 -5.612 -18.208 1.00 92.31 258 LEU A N 1
ATOM 2047 C CA . LEU A 1 258 ? 30.092 -4.859 -18.844 1.00 92.31 258 LEU A CA 1
ATOM 2048 C C . LEU A 1 258 ? 29.884 -5.329 -20.287 1.00 92.31 258 LEU A C 1
ATOM 2050 O O . LEU A 1 258 ? 28.767 -5.666 -20.652 1.00 92.31 258 LEU A O 1
ATOM 2054 N N . ILE A 1 259 ? 30.966 -5.433 -21.065 1.00 92.94 259 ILE A N 1
ATOM 2055 C CA . ILE A 1 259 ? 30.906 -5.885 -22.464 1.00 92.94 259 ILE A CA 1
ATOM 2056 C C . ILE A 1 259 ? 30.383 -7.322 -22.574 1.00 92.94 259 ILE A C 1
ATOM 2058 O O . ILE A 1 259 ? 29.549 -7.621 -23.424 1.00 92.94 259 ILE A O 1
ATOM 2062 N N . GLY A 1 260 ? 30.827 -8.216 -21.687 1.00 92.50 260 GLY A N 1
ATOM 2063 C CA . GLY A 1 260 ? 30.306 -9.581 -21.640 1.00 92.50 260 GLY A CA 1
ATOM 2064 C C . GLY A 1 260 ? 28.798 -9.610 -21.377 1.00 92.50 260 GLY A C 1
ATOM 2065 O O . GLY A 1 260 ? 28.066 -10.321 -22.062 1.00 92.50 260 GLY A O 1
ATOM 2066 N N . LEU A 1 261 ? 28.314 -8.794 -20.436 1.00 93.31 261 LEU A N 1
ATOM 2067 C CA . LEU A 1 261 ? 26.888 -8.705 -20.131 1.00 93.31 261 LEU A CA 1
ATOM 2068 C C . LEU A 1 261 ? 26.079 -8.106 -21.286 1.00 93.31 261 LEU A C 1
ATOM 2070 O O . LEU A 1 261 ? 25.004 -8.624 -21.582 1.00 93.31 261 LEU A O 1
ATOM 2074 N N . THR A 1 262 ? 26.560 -7.057 -21.957 1.00 90.81 262 THR A N 1
ATOM 2075 C CA . THR A 1 262 ? 25.824 -6.435 -23.074 1.00 90.81 262 THR A CA 1
ATOM 2076 C C . THR A 1 262 ? 25.649 -7.421 -24.235 1.00 90.81 262 THR A C 1
ATOM 2078 O O . THR A 1 262 ? 24.556 -7.531 -24.791 1.00 90.81 262 THR A O 1
ATOM 2081 N N . GLN A 1 263 ? 26.680 -8.221 -24.531 1.00 88.56 263 GLN A N 1
ATOM 2082 C CA . GLN A 1 263 ? 26.646 -9.278 -25.548 1.00 88.56 263 GLN A CA 1
ATOM 2083 C C . GLN A 1 263 ? 25.701 -10.429 -25.175 1.00 88.56 263 GLN A C 1
ATOM 2085 O O . GLN A 1 263 ? 24.865 -10.826 -25.986 1.00 88.56 263 GLN A O 1
ATOM 2090 N N . GLN A 1 264 ? 25.790 -10.944 -23.943 1.00 86.12 264 GLN A N 1
ATOM 2091 C CA . GLN A 1 264 ? 24.910 -12.016 -23.451 1.00 86.12 264 GLN A CA 1
ATOM 2092 C C . GLN A 1 264 ? 23.434 -11.623 -23.518 1.00 86.12 264 GLN A C 1
ATOM 2094 O O . GLN A 1 264 ? 22.571 -12.432 -23.853 1.00 86.12 264 GLN A O 1
ATOM 2099 N N . ASN A 1 265 ? 23.153 -10.357 -23.222 1.00 83.25 265 ASN A N 1
ATOM 2100 C CA . ASN A 1 265 ? 21.809 -9.807 -23.205 1.00 83.25 265 ASN A CA 1
ATOM 2101 C C . ASN A 1 265 ? 21.323 -9.328 -24.579 1.00 83.25 265 ASN A C 1
ATOM 2103 O O . ASN A 1 265 ? 20.211 -8.807 -24.661 1.00 83.25 265 ASN A O 1
ATOM 2107 N N . LYS A 1 266 ? 22.126 -9.536 -25.635 1.00 82.94 266 LYS A N 1
ATOM 2108 C CA . LYS A 1 266 ? 21.821 -9.186 -27.029 1.00 82.94 266 LYS A CA 1
ATOM 2109 C C . LYS A 1 266 ? 21.328 -7.742 -27.169 1.00 82.94 266 LYS A C 1
ATOM 2111 O O . LYS A 1 266 ? 20.3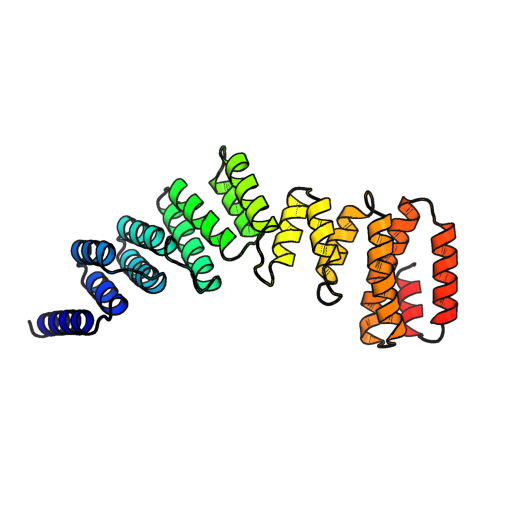23 -7.488 -27.844 1.00 82.94 266 LYS A O 1
ATOM 2116 N N . LEU A 1 267 ? 22.017 -6.818 -26.495 1.00 83.50 267 LEU A N 1
ATOM 2117 C CA . LEU A 1 267 ? 21.868 -5.377 -26.720 1.00 83.50 267 LEU A CA 1
ATOM 2118 C C . LEU A 1 267 ? 22.265 -5.008 -28.155 1.00 83.50 267 LEU A C 1
ATOM 2120 O O . LEU A 1 267 ? 23.128 -5.699 -28.730 1.00 83.50 267 LEU A O 1
#

Radius of gyration: 27.5 Å; chains: 1; bounding box: 60×27×86 Å

Sequence (267 aa):
MARQERYEEYLHLAEAEGQTQQYLTMLGQLGRVDQAMTVAQRQMTTLSEAKALAEMLRSQNQLSQALDIALQGLRFEQNNSYMAFDFATWTSDLAEGMGNTSAALEARILAFKAKPSLQDYQKVEMLAGTDWLAVQETLLQNLRTSQTWGLEQAQIDIFLHEGLLEDAIAVASGLSSYHSQLVLRVMDTVVATHSQWVIDNALPRAESIMDEGKAKYYDNAVAWLKRVKAAYHVLGQVADWSRYYQTLLNQHGRKRKLIGLTQQNKL

Foldseek 3Di:
DVVVVVLVVQLVVCVVVLVLLSNLLSCLQVVVLVVSLVSCVPRPAALNSLQSNLVSCVVVVVLVSSLVSLLVRLPHDDPALVSLLVSLCVSLVSCVVVVNLVSNLVSLLSNCLSPNAPVSLVVNCVSCPVNNVVSVVVSLVSLQPDPDPPCLNRQLVVCVVVVVLVSNLVSLQPDDCVVLVSVLVSLVSCLLPPLVSLQVRLVVVLVVQLVVLPLVCLLSSLSSLVSNCSSCVSVVNNVVNVVVVVVVCVVRVVSVSNVVSNVVSVD

Secondary structure (DSSP, 8-state):
-HHHHHHHHHHHHHHHTT-HHHHHHHHHHTT-HHHHHHHHHHH--SHHHHHHHHHHHHHTT-HHHHHHHHHHHTTS--S-HHHHHHHHHHHHHHHHHTT-HHHHHHHHHHHHHHS--HHHHHHHHHHHGGGHHHHHHHHHHHHHH---TT-HHHHHHHHHHTT-HHHHHHHHHH--GGGHHHHHHHHHHHTTT-HHHHHHHHHHHHHHHHHH--GGGHHHHHHHHHHHHHHHHHTT-HHHHHHHHHHHHHHHTT-HHHHHHHHHTT-

pLDDT: mean 93.9, std 5.46, range [61.94, 98.75]